Protein AF-A0A1Y3B8C8-F1 (afdb_monomer)

Solvent-accessible surface area (backbone atoms only — not comparable to full-atom values): 16664 Å² total; per-residue (Å²): 107,71,65,48,53,52,19,48,53,36,30,52,50,8,52,51,29,32,55,55,14,74,77,33,94,48,74,65,11,54,51,30,30,55,48,8,52,47,36,30,51,39,15,53,44,48,43,57,52,48,60,51,54,53,49,45,51,51,54,50,50,49,43,48,71,44,56,49,44,56,43,47,56,41,45,52,51,26,51,53,33,46,51,52,30,52,51,39,50,54,52,44,50,59,53,60,76,72,60,50,89,87,41,64,71,54,51,54,52,49,51,54,44,52,53,50,36,53,53,34,45,53,55,24,57,49,32,51,52,53,34,52,55,43,53,54,50,49,53,53,48,50,52,54,50,50,53,55,42,50,52,53,47,50,54,49,51,53,48,38,50,52,53,38,52,51,51,49,48,52,51,49,66,62,48,61,77,72,68,72,84,72,89,66,94,61,85,87,78,65,86,62,65,64,65,53,56,53,44,54,51,52,49,52,52,57,50,51,50,65,46,66,77,47,96,43,75,72,46,57,57,48,48,53,65,68,62,64,64,84,72,85,71,85,80,82,77,85,84,80,92,80,85,88,80,91,82,80,89,82,89,84,84,87,80,92,84,89,84,83,88,84,90,80,95,69,80,71,69,64,54,60,61,52,54,59,60,53,66,64,66,72,75,64,90,91,128

Radius of gyration: 37.6 Å; Cα contacts (8 Å, |Δi|>4): 167; chains: 1; bounding box: 111×45×105 Å

Organism: Euroglyphus maynei (NCBI:txid6958)

Foldseek 3Di:
DVLLVVLVVLLVQLVVLLVCLVVDLDLSSLLSNLVSLLSNLLSLLSNVLVVLVVVLVVLVVCLCVPLVVVLVVLVVVLVVLVVVLVVLVVVLVVLVVVDDPVPPVSVVVSVVSVVVSVVSVVSNVVSVVVSVVSVVVSVVVVVVSCVVSVVSSVVSVCVSCVLSVVLVVLSCVLCVVVPPDDPDPPPPPDPVSVSSVVSSVVSVVVNVVSLVVDPDPSSVVVVVVVVPPPDPPPDDDDDDDDDDDDDDDDDDDDDDDDDDDDDDPDPPVVVVVVVVVVVVVVPDDDD

Structure (mmCIF, N/CA/C/O backbone):
data_AF-A0A1Y3B8C8-F1
#
_entry.id   AF-A0A1Y3B8C8-F1
#
loop_
_atom_site.group_PDB
_atom_site.id
_atom_site.type_symbol
_atom_site.label_atom_id
_atom_site.label_alt_id
_atom_site.label_comp_id
_atom_site.label_asym_id
_atom_site.label_entity_id
_atom_site.label_seq_id
_atom_site.pdbx_PDB_ins_code
_atom_site.Cartn_x
_atom_site.Cartn_y
_atom_site.Cartn_z
_atom_site.occupancy
_atom_site.B_iso_or_equiv
_atom_site.auth_seq_id
_atom_site.auth_comp_id
_atom_site.auth_asym_id
_atom_site.auth_atom_id
_atom_site.pdbx_PDB_model_num
ATOM 1 N N . ASP A 1 1 ? -13.216 -4.779 5.627 1.00 70.69 1 ASP A N 1
ATOM 2 C CA . ASP A 1 1 ? -14.537 -5.423 5.795 1.00 70.69 1 ASP A CA 1
ATOM 3 C C . ASP A 1 1 ? -14.689 -6.188 7.097 1.00 70.69 1 ASP A C 1
ATOM 5 O O . ASP A 1 1 ? -15.531 -5.788 7.884 1.00 70.69 1 ASP A O 1
ATOM 9 N N . ARG A 1 2 ? -13.857 -7.197 7.398 1.00 86.94 2 ARG A N 1
ATOM 10 C CA . ARG A 1 2 ? -13.978 -7.974 8.654 1.00 86.94 2 ARG A CA 1
ATOM 11 C C . ARG A 1 2 ? -13.962 -7.123 9.933 1.00 86.94 2 ARG A C 1
ATOM 13 O O . ARG A 1 2 ? -14.811 -7.314 10.789 1.00 86.94 2 ARG A O 1
ATOM 20 N N . VAL A 1 3 ? -13.047 -6.153 10.027 1.00 85.69 3 VAL A N 1
ATOM 21 C CA . VAL A 1 3 ? -12.964 -5.225 11.176 1.00 85.69 3 VAL A CA 1
ATOM 22 C C . VAL A 1 3 ? -14.252 -4.414 11.342 1.00 85.69 3 VAL A C 1
ATOM 24 O O . VAL A 1 3 ? -14.718 -4.213 12.453 1.00 85.69 3 VAL A O 1
ATOM 27 N N . CYS A 1 4 ? -14.857 -3.979 10.236 1.00 86.69 4 CYS A N 1
ATOM 28 C CA . CYS A 1 4 ? -16.091 -3.198 10.272 1.00 86.69 4 CYS A CA 1
ATOM 29 C C . CYS A 1 4 ? -17.291 -4.055 10.656 1.00 86.69 4 CYS A C 1
ATOM 31 O O . CYS A 1 4 ? -18.129 -3.586 11.409 1.00 86.69 4 CYS A O 1
ATOM 33 N N . ALA A 1 5 ? -17.356 -5.291 10.155 1.00 88.75 5 ALA A N 1
ATOM 34 C CA . ALA A 1 5 ? -18.395 -6.235 10.540 1.00 88.75 5 ALA A CA 1
ATOM 35 C C . ALA A 1 5 ? -18.332 -6.515 12.047 1.00 88.75 5 ALA A C 1
ATOM 37 O O . ALA A 1 5 ? -19.338 -6.385 12.728 1.00 88.75 5 ALA A O 1
ATOM 38 N N . LEU A 1 6 ? -17.139 -6.785 12.588 1.00 91.25 6 LEU A N 1
ATOM 39 C CA . LEU A 1 6 ? -16.962 -6.987 14.027 1.00 91.25 6 LEU A CA 1
ATOM 40 C C . LEU A 1 6 ? -17.399 -5.760 14.841 1.00 91.25 6 LEU A C 1
ATOM 42 O O . LEU A 1 6 ? -18.148 -5.897 15.800 1.00 91.25 6 LEU A O 1
ATOM 46 N N . ALA A 1 7 ? -16.982 -4.566 14.422 1.00 90.94 7 ALA A N 1
ATOM 47 C CA . ALA A 1 7 ? -17.364 -3.329 15.093 1.00 90.94 7 ALA A CA 1
ATOM 48 C C . ALA A 1 7 ? -18.882 -3.058 15.020 1.00 90.94 7 ALA A C 1
ATOM 50 O O . ALA A 1 7 ? -19.464 -2.515 15.953 1.00 90.94 7 ALA A O 1
ATOM 51 N N . GLN A 1 8 ? -19.546 -3.465 13.933 1.00 90.50 8 GLN A N 1
ATOM 52 C CA . GLN A 1 8 ? -21.004 -3.389 13.803 1.00 90.50 8 GLN A CA 1
ATOM 53 C C . GLN A 1 8 ? -21.717 -4.364 14.744 1.00 90.50 8 GLN A C 1
ATOM 55 O O . GLN A 1 8 ? -22.682 -3.960 15.386 1.00 90.50 8 GLN A O 1
ATOM 60 N N . GLU A 1 9 ? -21.238 -5.603 14.862 1.00 92.94 9 GLU A N 1
ATOM 61 C CA . GLU A 1 9 ? -21.776 -6.575 15.825 1.00 92.94 9 GLU A CA 1
ATOM 62 C C . GLU A 1 9 ? -21.618 -6.079 17.269 1.00 92.94 9 GLU A C 1
ATOM 64 O O . GLU A 1 9 ? -22.547 -6.181 18.069 1.00 92.94 9 GLU A O 1
ATOM 69 N N . GLU A 1 10 ? -20.486 -5.449 17.592 1.00 91.50 10 GLU A N 1
ATOM 70 C CA . GLU A 1 10 ? -20.260 -4.815 18.895 1.00 91.50 10 GLU A CA 1
ATOM 71 C C . GLU A 1 10 ? -21.250 -3.663 19.154 1.00 91.50 10 GLU A C 1
ATOM 73 O O . GLU A 1 10 ? -21.846 -3.573 20.230 1.00 91.50 10 GLU A O 1
ATOM 78 N N . CYS A 1 11 ? -21.525 -2.830 18.145 1.00 91.31 11 CYS A N 1
ATOM 79 C CA . CYS A 1 11 ? -22.568 -1.808 18.231 1.00 91.31 11 CYS A CA 1
ATOM 80 C C . CYS A 1 11 ? -23.975 -2.408 18.412 1.00 91.31 11 CYS A C 1
ATOM 82 O O . CYS A 1 11 ? -24.785 -1.855 19.158 1.00 91.31 11 CYS A O 1
ATOM 84 N N . ILE A 1 12 ? -24.296 -3.516 17.740 1.00 92.88 12 ILE A N 1
ATOM 85 C CA . ILE A 1 12 ? -25.591 -4.203 17.882 1.00 92.88 12 ILE A CA 1
ATOM 86 C C . ILE A 1 12 ? -25.743 -4.749 19.304 1.00 92.88 12 ILE A C 1
ATOM 88 O O . ILE A 1 12 ? -26.784 -4.532 19.926 1.00 92.88 12 ILE A O 1
ATOM 92 N N . LEU A 1 13 ? -24.694 -5.373 19.847 1.00 93.50 13 LEU A N 1
ATOM 93 C CA . LEU A 1 13 ? -24.655 -5.825 21.236 1.00 93.50 13 LEU A CA 1
ATOM 94 C C . LEU A 1 13 ? -24.870 -4.660 22.212 1.00 93.50 13 LEU A C 1
ATOM 96 O O . LEU A 1 13 ? -25.677 -4.770 23.134 1.00 93.50 13 LEU A O 1
ATOM 100 N N . GLY A 1 14 ? -24.208 -3.522 21.983 1.00 92.69 14 GLY A N 1
ATOM 101 C CA . GLY A 1 14 ? -24.380 -2.325 22.807 1.00 92.69 14 GLY A CA 1
ATOM 102 C C . GLY A 1 14 ? -25.823 -1.806 22.826 1.00 92.69 14 GLY A C 1
ATOM 103 O O . GLY A 1 14 ? -26.358 -1.484 23.889 1.00 92.69 14 GLY A O 1
ATOM 104 N N . ARG A 1 15 ? -26.492 -1.781 21.664 1.00 91.69 15 ARG A N 1
ATOM 105 C CA . ARG A 1 15 ? -27.918 -1.409 21.555 1.00 91.69 15 ARG A CA 1
ATOM 106 C C . ARG A 1 15 ? -28.821 -2.399 22.281 1.00 91.69 15 ARG A C 1
ATOM 108 O O . ARG A 1 15 ? -29.719 -1.978 23.002 1.00 91.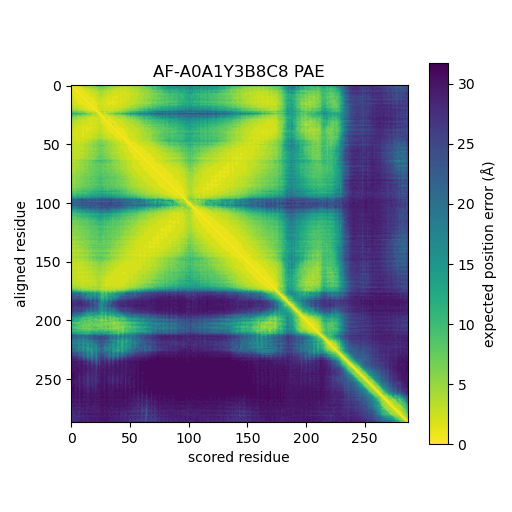69 15 ARG A O 1
ATOM 115 N N . PHE A 1 16 ? -28.566 -3.694 22.109 1.00 93.62 16 PHE A N 1
ATOM 116 C CA . PHE A 1 16 ? -29.324 -4.754 22.768 1.00 93.62 16 PHE A CA 1
ATOM 117 C C . PHE A 1 16 ? -29.258 -4.632 24.296 1.00 93.62 16 PHE A C 1
ATOM 119 O O . PHE A 1 16 ? -30.293 -4.653 24.956 1.00 93.62 16 PHE A O 1
ATOM 126 N N . LEU A 1 17 ? -28.064 -4.418 24.858 1.00 93.00 17 LEU A N 1
ATOM 127 C CA . LEU A 1 17 ? -27.886 -4.247 26.303 1.00 93.00 17 LEU A CA 1
ATOM 128 C C . LEU A 1 17 ? -28.593 -2.998 26.843 1.00 93.00 17 LEU A C 1
ATOM 130 O O . LEU A 1 17 ? -29.196 -3.062 27.913 1.00 93.00 17 LEU A O 1
ATOM 134 N N . ARG A 1 18 ? -28.576 -1.885 26.095 1.00 90.50 18 ARG A N 1
ATOM 135 C CA . ARG A 1 18 ? -29.355 -0.681 26.437 1.00 90.50 18 ARG A CA 1
ATOM 136 C C . ARG A 1 18 ? -30.848 -0.974 26.496 1.00 90.50 18 ARG A C 1
ATOM 138 O O . ARG A 1 18 ? -31.495 -0.559 27.448 1.00 90.50 18 ARG A O 1
ATOM 145 N N . GLU A 1 19 ? -31.379 -1.685 25.506 1.00 89.31 19 GLU A N 1
ATOM 146 C CA . GLU A 1 19 ? -32.807 -2.000 25.444 1.00 89.31 19 GLU A CA 1
ATOM 147 C C . GLU A 1 19 ? -33.236 -2.929 26.584 1.00 89.31 19 GLU A C 1
ATOM 149 O O . GLU A 1 19 ? -34.215 -2.657 27.271 1.00 89.31 19 GLU A O 1
ATOM 154 N N . CYS A 1 20 ? -32.453 -3.972 26.874 1.00 89.88 20 CYS A N 1
ATOM 155 C CA . CYS A 1 20 ? -32.690 -4.808 28.050 1.00 89.88 20 CYS A CA 1
ATOM 156 C C . CYS A 1 20 ? -32.613 -4.005 29.356 1.00 89.88 20 CYS A C 1
ATOM 158 O O . CYS A 1 20 ? -33.441 -4.208 30.240 1.00 89.88 20 CYS A O 1
ATOM 160 N N . GLY A 1 21 ? -31.667 -3.065 29.458 1.00 88.38 21 GLY A N 1
ATOM 161 C CA . GLY A 1 21 ? -31.520 -2.192 30.620 1.00 88.38 21 GLY A CA 1
ATOM 162 C C . GLY A 1 21 ? -32.710 -1.257 30.852 1.00 88.38 21 GLY A C 1
ATOM 163 O O . GLY A 1 21 ? -32.988 -0.928 31.995 1.00 88.38 21 GLY A O 1
ATOM 164 N N . LYS A 1 22 ? -33.458 -0.873 29.808 1.00 85.69 22 LYS A N 1
ATOM 165 C CA . LYS A 1 22 ? -34.695 -0.077 29.957 1.00 85.69 22 LYS A CA 1
ATOM 166 C C . LYS A 1 22 ? -35.843 -0.871 30.580 1.00 85.69 22 LYS A C 1
ATOM 168 O O . LYS A 1 22 ? -36.715 -0.289 31.216 1.00 85.69 22 LYS A O 1
ATOM 173 N N . HIS A 1 23 ? -35.872 -2.185 30.366 1.00 85.31 23 HIS A N 1
ATOM 174 C CA . HIS A 1 23 ? -36.917 -3.060 30.899 1.00 85.31 23 HIS A CA 1
ATOM 175 C C . HIS A 1 23 ? -36.668 -3.492 32.350 1.00 85.31 23 HIS A C 1
ATOM 177 O O . HIS A 1 23 ? -37.597 -3.962 33.006 1.00 85.31 23 HIS A O 1
ATOM 183 N N . ASP A 1 24 ? -35.438 -3.351 32.846 1.00 82.88 24 ASP A N 1
ATOM 184 C CA . ASP A 1 24 ? -35.039 -3.739 34.194 1.00 82.88 24 ASP A CA 1
ATOM 185 C C . ASP A 1 24 ? -34.769 -2.488 35.041 1.00 82.88 24 ASP A C 1
ATOM 187 O O . ASP A 1 24 ? -33.800 -1.774 34.823 1.00 82.88 24 ASP A O 1
ATOM 191 N N . THR A 1 25 ? -35.620 -2.208 36.028 1.00 78.31 25 THR A N 1
ATOM 192 C CA . THR A 1 25 ? -35.450 -1.046 36.920 1.00 78.31 25 THR A CA 1
ATOM 193 C C . THR A 1 25 ? -34.481 -1.314 38.073 1.00 78.31 25 THR A C 1
ATOM 195 O O . THR A 1 25 ? -34.354 -0.496 38.977 1.00 78.31 25 THR A O 1
ATOM 198 N N . THR A 1 26 ? -33.845 -2.487 38.119 1.00 81.56 26 THR A N 1
ATOM 199 C CA . THR A 1 26 ? -32.893 -2.830 39.176 1.00 81.56 26 THR A CA 1
ATOM 200 C C . THR A 1 26 ? -31.485 -2.321 38.860 1.00 81.56 26 THR A C 1
ATOM 202 O O . THR A 1 26 ? -31.170 -1.880 37.754 1.00 81.56 26 THR A O 1
ATOM 205 N N . LYS A 1 27 ? -30.566 -2.487 39.821 1.00 78.19 27 LYS A N 1
ATOM 206 C CA . LYS A 1 27 ? -29.123 -2.266 39.621 1.00 78.19 27 LYS A CA 1
ATOM 207 C C . LYS A 1 27 ? -28.564 -3.008 38.399 1.00 78.19 27 LYS A C 1
ATOM 209 O O . LYS A 1 27 ? -27.617 -2.521 37.783 1.00 78.19 27 LYS A O 1
ATOM 214 N N . ALA A 1 28 ? -29.129 -4.167 38.052 1.00 83.31 28 ALA A N 1
ATOM 215 C CA . ALA A 1 28 ? -28.715 -4.921 36.875 1.00 83.31 28 ALA A CA 1
ATOM 216 C C . ALA A 1 28 ? -29.082 -4.187 35.575 1.00 83.31 28 ALA A C 1
ATOM 218 O O . ALA A 1 28 ? -28.255 -4.138 34.667 1.00 83.31 28 ALA A O 1
ATOM 219 N N . GLY A 1 29 ? -30.239 -3.524 35.510 1.00 85.12 29 GLY A N 1
ATOM 220 C CA . GLY A 1 29 ? -30.626 -2.711 34.358 1.00 85.12 29 GLY A CA 1
ATOM 221 C C . GLY A 1 29 ? -29.732 -1.492 34.141 1.00 85.12 29 GLY A C 1
ATOM 222 O O . GLY A 1 29 ? -29.269 -1.260 33.021 1.00 85.12 29 GLY A O 1
ATOM 223 N N . ASN A 1 30 ? -29.368 -0.782 35.214 1.00 83.12 30 ASN A N 1
ATOM 224 C CA . ASN A 1 30 ? -28.422 0.339 35.134 1.00 83.12 30 ASN A CA 1
ATOM 225 C C . ASN A 1 30 ? -27.023 -0.122 34.689 1.00 83.12 30 ASN A C 1
ATOM 227 O O . ASN A 1 30 ? -26.402 0.522 33.838 1.00 83.12 30 ASN A O 1
ATOM 231 N N . LEU A 1 31 ? -26.560 -1.279 35.180 1.00 87.19 31 LEU A N 1
ATOM 232 C CA . LEU A 1 31 ? -25.316 -1.909 34.728 1.00 87.19 31 LEU A CA 1
ATOM 233 C C . LEU A 1 31 ? -25.376 -2.292 33.239 1.00 87.19 31 LEU A C 1
ATOM 235 O O . LEU A 1 31 ? -24.429 -2.027 32.497 1.00 87.19 31 LEU A O 1
ATOM 239 N N . MET A 1 32 ? -26.486 -2.883 32.784 1.00 89.94 32 MET A N 1
ATOM 240 C CA . MET A 1 32 ? -26.695 -3.251 31.378 1.00 89.94 32 MET A CA 1
ATOM 241 C C . MET A 1 32 ? -26.736 -2.016 30.471 1.00 89.94 32 MET A C 1
ATOM 243 O O . MET A 1 32 ? -26.089 -2.008 29.426 1.00 89.94 32 MET A O 1
ATOM 247 N N . SER A 1 33 ? -27.414 -0.944 30.888 1.00 88.81 33 SER A N 1
ATOM 248 C CA . SER A 1 33 ? -27.473 0.325 30.154 1.00 88.81 33 SER A CA 1
ATOM 249 C C . SER A 1 33 ? -26.092 0.991 30.039 1.00 88.81 33 SER A C 1
ATOM 251 O O . SER A 1 33 ? -25.674 1.371 28.939 1.00 88.81 33 SER A O 1
ATOM 253 N N . GLY A 1 34 ? -25.329 1.056 31.139 1.00 87.75 34 GLY A N 1
ATOM 254 C CA . GLY A 1 34 ? -23.957 1.581 31.150 1.00 87.75 34 GLY A CA 1
ATOM 255 C C . GLY A 1 34 ? -22.979 0.742 30.314 1.00 87.75 34 GLY A C 1
ATOM 256 O O . GLY A 1 34 ? -22.190 1.281 29.529 1.00 87.75 34 GLY A O 1
ATOM 257 N N . SER A 1 35 ? -23.080 -0.587 30.406 1.00 91.56 35 SER A N 1
ATOM 258 C CA . SER A 1 35 ? -22.287 -1.515 29.594 1.00 91.56 35 SER A CA 1
ATOM 259 C C . SER A 1 35 ? -22.633 -1.384 28.109 1.00 91.56 35 SER A C 1
ATOM 261 O O . SER A 1 35 ? -21.739 -1.304 27.266 1.00 91.56 35 SER A O 1
ATOM 263 N N . GLY A 1 36 ? -23.923 -1.251 27.786 1.00 91.50 36 GLY A N 1
ATOM 264 C CA . GLY A 1 36 ? -24.406 -1.041 26.426 1.00 91.50 36 GLY A CA 1
ATOM 265 C C . GLY A 1 36 ? -23.832 0.222 25.788 1.00 91.50 36 GLY A C 1
ATOM 266 O O . GLY A 1 36 ? -23.328 0.167 24.667 1.00 91.50 36 GLY A O 1
ATOM 267 N N . LYS A 1 37 ? -23.817 1.346 26.517 1.00 89.25 37 LYS A N 1
ATOM 268 C CA . LYS A 1 37 ? -23.178 2.595 26.059 1.00 89.25 37 LYS A CA 1
ATOM 269 C C . LYS A 1 37 ? -21.672 2.439 25.845 1.00 89.25 37 LYS A C 1
ATOM 271 O O . LYS A 1 37 ? -21.151 2.926 24.844 1.00 89.25 37 LYS A O 1
ATOM 276 N N . THR A 1 38 ? -20.995 1.723 26.741 1.00 91.19 38 THR A N 1
ATOM 277 C CA . THR A 1 38 ? -19.554 1.438 26.640 1.00 91.19 38 THR A CA 1
ATOM 278 C C . THR A 1 38 ? -19.217 0.644 25.376 1.00 91.19 38 THR A C 1
ATOM 280 O O . THR A 1 38 ? -18.346 1.059 24.611 1.00 91.19 38 THR A O 1
ATOM 283 N N . PHE A 1 39 ? -19.929 -0.458 25.113 1.00 91.62 39 PHE A N 1
ATOM 284 C CA . PHE A 1 39 ? -19.722 -1.268 23.904 1.00 91.62 39 PHE A CA 1
ATOM 285 C C . PHE A 1 39 ? -20.077 -0.513 22.628 1.00 91.62 39 PHE A C 1
ATOM 287 O O . PHE A 1 39 ? -19.374 -0.606 21.625 1.00 91.62 39 PHE A O 1
ATOM 294 N N . LEU A 1 40 ? -21.139 0.289 22.669 1.00 90.81 40 LEU A N 1
ATOM 295 C CA . LEU A 1 40 ? -21.532 1.117 21.540 1.00 90.81 40 LEU A CA 1
ATOM 296 C C . LEU A 1 40 ? -20.429 2.120 21.178 1.00 90.81 40 LEU A C 1
ATOM 298 O O . LEU A 1 40 ? -20.044 2.206 20.012 1.00 90.81 40 LEU A O 1
ATOM 302 N N . PHE A 1 41 ? -19.876 2.817 22.177 1.00 90.25 41 PHE A N 1
ATOM 303 C CA . PHE A 1 41 ? -18.741 3.723 22.004 1.00 90.25 41 PHE A CA 1
ATOM 304 C C . PHE A 1 41 ? -17.518 2.999 21.427 1.00 90.25 41 PHE A C 1
ATOM 306 O O . PHE A 1 41 ? -16.943 3.460 20.441 1.00 90.25 41 PHE A O 1
ATOM 313 N N . ALA A 1 42 ? -17.144 1.854 22.007 1.00 90.88 42 ALA A N 1
ATOM 314 C CA . ALA A 1 42 ? -16.011 1.051 21.554 1.00 90.88 42 ALA A CA 1
ATOM 315 C C . ALA A 1 42 ? -16.162 0.642 20.079 1.00 90.88 42 ALA A C 1
ATOM 317 O O . ALA A 1 42 ? -15.292 0.954 19.259 1.00 90.88 42 ALA A O 1
ATOM 318 N N . GLY A 1 43 ? -17.309 0.063 19.709 1.00 90.56 43 GLY A N 1
ATOM 319 C CA . GLY A 1 43 ? -17.616 -0.310 18.329 1.00 90.56 43 GLY A CA 1
ATOM 320 C C . GLY A 1 43 ? -17.510 0.878 17.365 1.00 90.56 43 GLY A C 1
ATOM 321 O O . GLY A 1 43 ? -16.883 0.778 16.308 1.00 90.56 43 GLY A O 1
ATOM 322 N N . HIS A 1 44 ? -18.010 2.056 17.747 1.00 87.88 44 HIS A N 1
ATOM 323 C CA . HIS A 1 44 ? -17.872 3.266 16.931 1.00 87.88 44 HIS A CA 1
ATOM 324 C C . HIS A 1 44 ? -16.415 3.713 16.744 1.00 87.88 44 HIS A C 1
ATOM 326 O O . HIS A 1 44 ? -16.020 4.054 15.623 1.00 87.88 44 HIS A O 1
ATOM 332 N N . GLN A 1 45 ? -15.594 3.672 17.796 1.00 89.00 45 GLN A N 1
ATOM 333 C CA . GLN A 1 45 ? -14.166 3.985 17.689 1.00 89.00 45 GLN A CA 1
ATOM 334 C C . GLN A 1 45 ? -13.452 2.996 16.747 1.00 89.00 45 GLN A C 1
ATOM 336 O O . GLN A 1 45 ? -12.648 3.409 15.906 1.00 89.00 45 GLN A O 1
ATOM 341 N N . PHE A 1 46 ? -13.802 1.707 16.783 1.00 89.75 46 PHE A N 1
ATOM 342 C CA . PHE A 1 46 ? -13.259 0.713 15.848 1.00 89.75 46 PHE A CA 1
ATOM 343 C C . PHE A 1 46 ? -13.729 0.906 14.400 1.00 89.75 46 PHE A C 1
ATOM 345 O O . PHE A 1 46 ? -12.962 0.636 13.470 1.00 89.75 46 PHE A O 1
ATOM 352 N N . ILE A 1 47 ? -14.931 1.445 14.164 1.00 88.75 47 ILE A N 1
ATOM 353 C CA . ILE A 1 47 ? -15.372 1.828 12.811 1.00 88.75 47 ILE A CA 1
ATOM 354 C C . ILE A 1 47 ? -14.450 2.904 12.224 1.00 88.75 47 ILE A C 1
ATOM 356 O O . ILE A 1 47 ? -14.138 2.845 11.033 1.00 88.75 47 ILE A O 1
ATOM 360 N N . MET A 1 48 ? -13.941 3.842 13.030 1.00 85.19 48 MET A N 1
ATOM 361 C CA . MET A 1 48 ? -13.034 4.893 12.547 1.00 85.19 48 MET A CA 1
ATOM 362 C C . MET A 1 48 ? -11.709 4.335 11.998 1.00 85.19 48 MET A C 1
ATOM 364 O O . MET A 1 48 ? -11.142 4.901 11.058 1.00 85.19 48 MET A O 1
ATOM 368 N N . LEU A 1 49 ? -11.246 3.183 12.502 1.00 88.06 49 LEU A N 1
ATOM 369 C CA . LEU A 1 49 ? -10.049 2.495 12.001 1.00 88.06 49 LEU A CA 1
ATOM 370 C C . LEU A 1 49 ? -10.170 2.124 10.511 1.00 88.06 49 LEU A C 1
ATOM 372 O O . LEU A 1 49 ? -9.170 2.075 9.789 1.00 88.06 49 LEU A O 1
ATOM 376 N N . ARG A 1 50 ? -11.402 1.924 10.020 1.00 88.06 50 ARG A N 1
ATOM 377 C CA . ARG A 1 50 ? -11.699 1.621 8.613 1.00 88.06 50 ARG A CA 1
ATOM 378 C C . ARG A 1 50 ? -11.102 2.646 7.656 1.00 88.06 50 ARG A C 1
ATOM 380 O O . ARG A 1 50 ? -10.574 2.263 6.615 1.00 88.06 50 ARG A O 1
ATOM 387 N N . ASN A 1 51 ? -11.202 3.932 7.984 1.00 86.88 51 ASN A N 1
ATOM 388 C CA . ASN A 1 51 ? -10.792 5.007 7.081 1.00 86.88 51 ASN A CA 1
ATOM 389 C C . ASN A 1 51 ? -9.288 4.960 6.817 1.00 86.88 51 ASN A C 1
ATOM 391 O O . ASN A 1 51 ? -8.852 5.069 5.670 1.00 86.88 51 ASN A O 1
ATOM 395 N N . VAL A 1 52 ? -8.508 4.724 7.873 1.00 91.38 52 VAL A N 1
ATOM 396 C CA . VAL A 1 52 ? -7.056 4.592 7.763 1.00 91.38 52 VAL A CA 1
ATOM 397 C C . VAL A 1 52 ? -6.697 3.326 6.995 1.00 91.38 52 VAL A C 1
ATOM 399 O O . VAL A 1 52 ? -5.921 3.410 6.054 1.00 91.38 52 VAL A O 1
ATOM 402 N N . LEU A 1 53 ? -7.344 2.191 7.279 1.00 90.94 53 LEU A N 1
ATOM 403 C CA . LEU A 1 53 ? -7.115 0.939 6.546 1.00 90.94 53 LEU A CA 1
ATOM 404 C C . LEU A 1 53 ? -7.384 1.061 5.037 1.00 90.94 53 LEU A C 1
ATOM 406 O O . LEU A 1 53 ? -6.578 0.603 4.230 1.00 90.94 53 LEU A O 1
ATOM 410 N N . ILE A 1 54 ? -8.497 1.690 4.643 1.00 92.06 54 ILE A N 1
ATOM 411 C CA . ILE A 1 54 ? -8.834 1.899 3.225 1.00 92.06 54 ILE A CA 1
ATOM 412 C C . ILE A 1 54 ? -7.805 2.803 2.556 1.00 92.06 54 ILE A C 1
ATOM 414 O O . ILE A 1 54 ? -7.367 2.518 1.441 1.00 92.06 54 ILE A O 1
ATOM 418 N N . ARG A 1 55 ? -7.413 3.888 3.230 1.00 92.19 55 ARG A N 1
ATOM 419 C CA . ARG A 1 55 ? -6.396 4.800 2.713 1.00 92.19 55 ARG A CA 1
ATOM 420 C C . ARG A 1 55 ? -5.062 4.083 2.523 1.00 92.19 55 ARG A C 1
ATOM 422 O O . ARG A 1 55 ? -4.520 4.123 1.426 1.00 92.19 55 ARG A O 1
ATOM 429 N N . SER A 1 56 ? -4.589 3.365 3.541 1.00 93.44 56 SER A N 1
ATOM 430 C CA . SER A 1 56 ? -3.359 2.572 3.477 1.00 93.44 56 SER A CA 1
ATOM 431 C C . SER A 1 56 ? -3.389 1.572 2.322 1.00 93.44 56 SER A C 1
ATOM 433 O O . SER A 1 56 ? -2.432 1.477 1.560 1.00 93.44 56 SER A O 1
ATOM 435 N N . PHE A 1 57 ? -4.506 0.863 2.151 1.00 93.81 57 PHE A N 1
ATOM 436 C CA . PHE A 1 57 ? -4.677 -0.085 1.056 1.00 93.81 57 PHE A CA 1
ATOM 437 C C . PHE A 1 57 ? -4.592 0.594 -0.316 1.00 93.81 57 PHE A C 1
ATOM 439 O O . PHE A 1 57 ? -3.856 0.134 -1.187 1.00 93.81 57 PHE A O 1
ATOM 446 N N . ARG A 1 58 ? -5.292 1.719 -0.501 1.00 95.44 58 ARG A N 1
ATOM 447 C CA . ARG A 1 58 ? -5.264 2.487 -1.752 1.00 95.44 58 ARG A CA 1
ATOM 448 C C . ARG A 1 58 ? -3.867 3.018 -2.070 1.00 95.44 58 ARG A C 1
ATOM 450 O O . ARG A 1 58 ? -3.456 2.989 -3.232 1.00 95.44 58 ARG A O 1
ATOM 457 N N . ASP A 1 59 ? -3.156 3.508 -1.064 1.00 95.75 59 ASP A N 1
ATOM 458 C CA . ASP A 1 59 ? -1.816 4.067 -1.225 1.00 95.75 59 ASP A CA 1
ATOM 459 C C . ASP A 1 59 ? -0.821 2.966 -1.646 1.00 95.75 59 ASP A C 1
ATOM 461 O O . ASP A 1 59 ? -0.067 3.152 -2.604 1.00 95.75 59 ASP A O 1
ATOM 465 N N . VAL A 1 60 ? -0.898 1.774 -1.034 1.00 97.00 60 VAL A N 1
ATOM 466 C CA . VAL A 1 60 ? -0.107 0.593 -1.442 1.00 97.00 60 VAL A CA 1
ATOM 467 C C . VAL A 1 60 ? -0.472 0.122 -2.849 1.00 97.00 60 VAL A C 1
ATOM 469 O O . VAL A 1 60 ? 0.422 -0.106 -3.663 1.00 97.00 60 VAL A O 1
ATOM 472 N N . GLN A 1 61 ? -1.764 0.020 -3.174 1.00 96.94 61 GLN A N 1
ATOM 473 C CA . GLN A 1 61 ? -2.197 -0.351 -4.524 1.00 96.94 61 GLN A CA 1
ATOM 474 C C . GLN A 1 61 ? -1.679 0.635 -5.571 1.00 96.94 61 GLN A C 1
ATOM 476 O O . GLN A 1 61 ? -1.185 0.229 -6.618 1.00 96.94 61 GLN A O 1
ATOM 481 N N . THR A 1 62 ? -1.759 1.936 -5.293 1.00 96.94 62 THR A N 1
ATOM 482 C CA . THR A 1 62 ? -1.274 2.966 -6.218 1.00 96.94 62 THR A CA 1
ATOM 483 C C . THR A 1 62 ? 0.233 2.848 -6.425 1.00 96.94 62 THR A C 1
ATOM 485 O O . THR A 1 62 ? 0.699 2.943 -7.558 1.00 96.94 62 THR A O 1
ATOM 488 N N . PHE A 1 63 ? 0.995 2.604 -5.358 1.00 97.81 63 PHE A N 1
ATOM 489 C CA . PHE A 1 63 ? 2.431 2.358 -5.452 1.00 97.81 63 PHE A CA 1
ATOM 490 C C . PHE A 1 63 ? 2.748 1.128 -6.311 1.00 97.81 63 PHE A C 1
ATOM 492 O O . PHE A 1 63 ? 3.597 1.208 -7.196 1.00 97.81 63 PHE A O 1
ATOM 499 N N . GLN A 1 64 ? 2.024 0.025 -6.112 1.00 96.94 64 GLN A N 1
ATOM 500 C CA . GLN A 1 64 ? 2.187 -1.192 -6.905 1.00 96.94 64 GLN A CA 1
ATOM 501 C C . GLN A 1 64 ? 1.873 -0.947 -8.389 1.00 96.94 64 GLN A C 1
ATOM 503 O O . GLN A 1 64 ? 2.724 -1.172 -9.241 1.00 96.94 64 GLN A O 1
ATOM 508 N N . TYR A 1 65 ? 0.687 -0.427 -8.708 1.00 97.25 65 TYR A N 1
ATOM 509 C CA . TYR A 1 65 ? 0.253 -0.264 -10.099 1.00 97.25 65 TYR A CA 1
ATOM 510 C C . TYR A 1 65 ? 0.969 0.850 -10.861 1.00 97.25 65 TYR A C 1
ATOM 512 O O . TYR A 1 65 ? 0.932 0.865 -12.087 1.00 97.25 65 TYR A O 1
ATOM 520 N N . ARG A 1 66 ? 1.565 1.824 -10.164 1.00 96.62 66 ARG A N 1
ATOM 521 C CA . ARG A 1 66 ? 2.268 2.936 -10.816 1.00 96.62 66 ARG A CA 1
ATOM 522 C C . ARG A 1 66 ? 3.774 2.802 -10.703 1.00 96.62 66 ARG A C 1
ATOM 524 O O . ARG A 1 66 ? 4.441 2.674 -11.718 1.00 96.62 66 ARG A O 1
ATOM 531 N N . ALA A 1 67 ? 4.311 2.849 -9.487 1.00 97.56 67 ALA A N 1
ATOM 532 C CA . ALA A 1 67 ? 5.753 2.935 -9.283 1.00 97.56 67 ALA A CA 1
ATOM 533 C C . ALA A 1 67 ? 6.456 1.608 -9.599 1.00 97.56 67 ALA A C 1
ATOM 535 O O . ALA A 1 67 ? 7.483 1.601 -10.282 1.00 97.56 67 ALA A O 1
ATOM 536 N N . VAL A 1 68 ? 5.892 0.482 -9.142 1.00 98.06 68 VAL A N 1
ATOM 537 C CA . VAL A 1 68 ? 6.478 -0.840 -9.413 1.00 98.06 68 VAL A CA 1
ATOM 538 C C . VAL A 1 68 ? 6.348 -1.186 -10.894 1.00 98.06 68 VAL A C 1
ATOM 540 O O . VAL A 1 68 ? 7.347 -1.561 -11.499 1.00 98.06 68 VAL A O 1
ATOM 543 N N . THR A 1 69 ? 5.169 -0.995 -11.494 1.00 98.12 69 THR A N 1
ATOM 544 C CA . THR A 1 69 ? 4.958 -1.249 -12.929 1.00 98.12 69 THR A CA 1
ATOM 545 C C . THR A 1 69 ? 5.855 -0.383 -13.823 1.00 98.12 69 THR A C 1
ATOM 547 O O . THR A 1 69 ? 6.527 -0.926 -14.689 1.00 98.12 69 THR A O 1
ATOM 550 N N . ASP A 1 70 ? 5.981 0.926 -13.574 1.00 97.81 70 ASP A N 1
ATOM 551 C CA . ASP A 1 70 ? 6.874 1.798 -14.363 1.00 97.81 70 ASP A CA 1
ATOM 552 C C . ASP A 1 70 ? 8.356 1.378 -14.272 1.00 97.81 70 ASP A C 1
ATOM 554 O O . ASP A 1 70 ? 9.106 1.412 -15.258 1.00 97.81 70 ASP A O 1
ATOM 558 N N . THR A 1 71 ? 8.793 0.951 -13.083 1.00 98.12 71 THR A N 1
ATOM 559 C CA . THR A 1 71 ? 10.154 0.432 -12.896 1.00 98.12 71 THR A CA 1
ATOM 560 C C . THR A 1 71 ? 10.330 -0.891 -13.635 1.00 98.12 71 THR A C 1
ATOM 562 O O . THR A 1 71 ? 11.337 -1.077 -14.318 1.00 98.12 71 THR A O 1
ATOM 565 N N . PHE A 1 72 ? 9.339 -1.780 -13.547 1.00 98.25 72 PHE A N 1
ATOM 566 C CA . PHE A 1 72 ? 9.326 -3.062 -14.244 1.00 98.25 72 PHE A CA 1
ATOM 567 C C . PHE A 1 72 ? 9.428 -2.884 -15.764 1.00 98.25 72 PHE A C 1
ATOM 569 O O . PHE A 1 72 ? 10.312 -3.476 -16.378 1.00 98.25 72 PHE A O 1
ATOM 576 N N . ASP A 1 73 ? 8.627 -1.996 -16.357 1.00 98.19 73 ASP A N 1
ATOM 577 C CA . ASP A 1 73 ? 8.664 -1.713 -17.798 1.00 98.19 73 ASP A CA 1
ATOM 578 C C . ASP A 1 73 ? 10.053 -1.235 -18.249 1.00 98.19 73 ASP A C 1
ATOM 580 O O . ASP A 1 73 ? 10.547 -1.585 -19.323 1.00 98.19 73 ASP A O 1
ATOM 584 N N . THR A 1 74 ? 10.730 -0.457 -17.403 1.00 98.12 74 THR A N 1
ATOM 585 C CA . THR A 1 74 ? 12.082 0.044 -17.692 1.00 98.12 74 THR A CA 1
ATOM 586 C C . THR A 1 74 ? 13.126 -1.068 -17.615 1.00 98.12 74 THR A C 1
ATOM 588 O O . THR A 1 74 ? 14.021 -1.134 -18.461 1.00 98.12 74 THR A O 1
ATOM 591 N N . VAL A 1 75 ? 13.016 -1.958 -16.623 1.00 98.50 75 VAL A N 1
ATOM 592 C CA . VAL A 1 75 ? 13.866 -3.154 -16.510 1.00 98.50 75 VAL A CA 1
ATOM 593 C C . VAL A 1 75 ? 13.675 -4.046 -17.735 1.00 98.50 75 VAL A C 1
ATOM 595 O O . VAL A 1 75 ? 14.656 -4.434 -18.365 1.00 98.50 75 VAL A O 1
ATOM 598 N N . GLU A 1 76 ? 12.430 -4.298 -18.136 1.00 98.38 76 GLU A N 1
ATOM 599 C CA . GLU A 1 76 ? 12.110 -5.142 -19.287 1.00 98.38 76 GLU A CA 1
ATOM 600 C C . GLU A 1 76 ? 12.696 -4.564 -20.592 1.00 98.38 76 GLU A C 1
ATOM 602 O O . GLU A 1 76 ? 13.308 -5.274 -21.398 1.00 98.38 76 GLU A O 1
ATOM 607 N N . GLN A 1 77 ? 12.588 -3.246 -20.795 1.00 98.31 77 GLN A N 1
ATOM 608 C CA . GLN A 1 77 ? 13.211 -2.559 -21.932 1.00 98.31 77 GLN A CA 1
ATOM 609 C C . GLN A 1 77 ? 14.741 -2.659 -21.905 1.00 98.31 77 GLN A C 1
ATOM 611 O O . GLN A 1 77 ? 15.370 -2.888 -22.947 1.00 98.31 77 GLN A O 1
ATOM 616 N N . MET A 1 78 ? 15.354 -2.514 -20.729 1.00 98.56 78 MET A N 1
ATOM 617 C CA . MET A 1 78 ? 16.796 -2.671 -20.544 1.00 98.56 78 MET A CA 1
ATOM 618 C C . MET A 1 78 ? 17.249 -4.095 -20.887 1.00 98.56 78 MET A C 1
ATOM 620 O O . MET A 1 78 ? 18.224 -4.258 -21.626 1.00 98.56 78 MET A O 1
ATOM 624 N N . GLU A 1 79 ? 16.520 -5.124 -20.455 1.00 98.19 79 GLU A N 1
ATOM 625 C CA . GLU A 1 79 ? 16.818 -6.528 -20.759 1.00 98.19 79 GLU A CA 1
ATOM 626 C C . GLU A 1 79 ? 16.681 -6.855 -22.252 1.00 98.19 79 GLU A C 1
ATOM 628 O O . GLU A 1 79 ? 17.564 -7.500 -22.840 1.00 98.19 79 GLU A O 1
ATOM 633 N N . LYS A 1 80 ? 15.632 -6.339 -22.906 1.00 98.19 80 LYS A N 1
ATOM 634 C CA . LYS A 1 80 ? 15.466 -6.420 -24.368 1.00 98.19 80 LYS A CA 1
ATOM 635 C C . LYS A 1 80 ? 16.648 -5.766 -25.089 1.00 98.19 80 LYS A C 1
ATOM 637 O O . LYS A 1 80 ? 17.234 -6.359 -26.000 1.00 98.19 80 LYS A O 1
ATOM 642 N N . SER A 1 81 ? 17.058 -4.576 -24.649 1.00 98.31 81 SER A N 1
ATOM 643 C CA . SER A 1 81 ? 18.213 -3.857 -25.202 1.00 98.31 81 SER A CA 1
ATOM 644 C C . SER A 1 81 ? 19.534 -4.608 -24.982 1.00 98.31 81 SER A C 1
ATOM 646 O O . SER A 1 81 ? 20.334 -4.742 -25.913 1.00 98.31 81 SER A O 1
ATOM 648 N N . ARG A 1 82 ? 19.737 -5.193 -23.793 1.00 98.31 82 ARG A N 1
ATOM 649 C CA . ARG A 1 82 ? 20.898 -6.034 -23.456 1.00 98.31 82 ARG A CA 1
ATOM 650 C C . ARG A 1 82 ? 21.009 -7.230 -24.394 1.00 98.31 82 ARG A C 1
ATOM 652 O O . ARG A 1 82 ? 22.088 -7.506 -24.922 1.00 98.31 82 ARG A O 1
ATOM 659 N N . THR A 1 83 ? 19.898 -7.924 -24.620 1.00 98.31 83 THR A N 1
ATOM 660 C CA . THR A 1 83 ? 19.832 -9.078 -25.525 1.00 98.31 83 THR A CA 1
ATOM 661 C C . THR A 1 83 ? 20.127 -8.660 -26.964 1.00 98.31 83 THR A C 1
ATOM 663 O O . THR A 1 83 ? 20.960 -9.282 -27.624 1.00 98.31 83 THR A O 1
ATOM 666 N N . GLY A 1 84 ? 19.545 -7.548 -27.425 1.00 97.81 84 GLY A N 1
ATOM 667 C CA . GLY A 1 84 ? 19.815 -6.990 -28.752 1.00 97.81 84 GLY A CA 1
ATOM 668 C C . GLY A 1 84 ? 21.281 -6.593 -28.964 1.00 97.81 84 GLY A C 1
ATOM 669 O O . GLY A 1 84 ? 21.851 -6.878 -30.016 1.00 97.81 84 GLY A O 1
ATOM 670 N N . TYR A 1 85 ? 21.926 -5.990 -27.961 1.00 98.50 85 TYR A N 1
ATOM 671 C CA . TYR A 1 85 ? 23.355 -5.669 -28.017 1.00 98.50 85 TYR A CA 1
ATOM 672 C C . TYR A 1 85 ? 24.228 -6.932 -28.078 1.00 98.50 85 TYR A C 1
ATOM 674 O O . TYR A 1 85 ? 25.144 -7.008 -28.899 1.00 98.50 85 TYR A O 1
ATOM 682 N N . ARG A 1 86 ? 23.917 -7.962 -27.277 1.00 98.31 86 ARG A N 1
ATOM 683 C CA . ARG A 1 86 ? 24.621 -9.256 -27.333 1.00 98.31 86 ARG A CA 1
ATOM 684 C C . ARG A 1 86 ? 24.465 -9.939 -28.693 1.00 98.31 86 ARG A C 1
ATOM 686 O O . ARG A 1 86 ? 25.450 -10.449 -29.220 1.00 98.31 86 ARG A O 1
ATOM 693 N N . ALA A 1 87 ? 23.268 -9.913 -29.276 1.00 98.06 87 ALA A N 1
ATOM 694 C CA . ALA A 1 87 ? 23.025 -10.448 -30.613 1.00 98.06 87 ALA A CA 1
ATOM 695 C C . ALA A 1 87 ? 23.849 -9.704 -31.680 1.00 98.06 87 ALA A C 1
ATOM 697 O O . ALA A 1 87 ? 24.499 -10.341 -32.508 1.00 98.06 87 ALA A O 1
ATOM 698 N N . ALA A 1 88 ? 23.907 -8.369 -31.616 1.00 97.50 88 ALA A N 1
ATOM 699 C CA . ALA A 1 88 ? 24.722 -7.564 -32.527 1.00 97.50 88 ALA A CA 1
ATOM 700 C C . ALA A 1 88 ? 26.228 -7.872 -32.398 1.00 97.50 88 ALA A C 1
ATOM 702 O O . ALA A 1 88 ? 26.925 -7.953 -33.408 1.00 97.50 88 ALA A O 1
ATOM 703 N N . LEU A 1 89 ? 26.732 -8.098 -31.178 1.00 97.19 89 LEU A N 1
ATOM 704 C CA . LEU A 1 89 ? 28.120 -8.522 -30.948 1.00 97.19 89 LEU A CA 1
ATOM 705 C C . LEU A 1 89 ? 28.418 -9.901 -31.547 1.00 97.19 89 LEU A C 1
ATOM 707 O O . LEU A 1 89 ? 29.463 -10.082 -32.172 1.00 97.19 89 LEU A O 1
ATOM 711 N N . LEU A 1 90 ? 27.513 -10.869 -31.377 1.00 96.81 90 LEU A N 1
ATOM 712 C CA . LEU A 1 90 ? 27.652 -12.197 -31.982 1.00 96.81 90 LEU A CA 1
ATOM 713 C C . LEU A 1 90 ? 27.646 -12.115 -33.510 1.00 96.81 90 LEU A C 1
ATOM 715 O O . LEU A 1 90 ? 28.467 -12.761 -34.158 1.00 96.81 90 LEU A O 1
ATOM 719 N N . TRP A 1 91 ? 26.786 -11.269 -34.079 1.00 95.25 91 TRP A N 1
ATOM 720 C CA . TRP A 1 91 ? 26.749 -11.038 -35.519 1.00 95.25 91 TRP A CA 1
ATOM 721 C C . TRP A 1 91 ? 28.041 -10.395 -36.038 1.00 95.25 91 TRP A C 1
ATOM 723 O O . TRP A 1 91 ? 28.599 -10.840 -37.039 1.00 95.25 91 TRP A O 1
ATOM 733 N N . MET A 1 92 ? 28.569 -9.396 -35.324 1.00 95.81 92 MET A N 1
ATOM 734 C CA . MET A 1 92 ? 29.862 -8.786 -35.642 1.00 95.81 92 MET A CA 1
ATOM 735 C C . MET A 1 92 ? 31.001 -9.807 -35.595 1.00 95.81 92 MET A C 1
ATOM 737 O O . MET A 1 92 ? 31.857 -9.797 -36.479 1.00 95.81 92 MET A O 1
ATOM 741 N N . LYS A 1 93 ? 30.994 -10.705 -34.601 1.00 94.75 93 LYS A N 1
ATOM 742 C CA . LYS A 1 93 ? 31.975 -11.788 -34.480 1.00 94.75 93 LYS A CA 1
ATOM 743 C C . LYS A 1 93 ? 31.908 -12.744 -35.675 1.00 94.75 93 LYS A C 1
ATOM 745 O O . LYS A 1 93 ? 32.942 -12.980 -36.291 1.00 94.75 93 LYS A O 1
ATOM 750 N N . ASP A 1 94 ? 30.727 -13.250 -36.027 1.00 92.75 94 ASP A N 1
ATOM 751 C CA . ASP A 1 94 ? 30.563 -14.189 -37.152 1.00 92.75 94 ASP A CA 1
ATOM 752 C C . ASP A 1 94 ? 31.016 -13.573 -38.486 1.00 92.75 94 ASP A C 1
ATOM 754 O O . ASP A 1 94 ? 31.756 -14.196 -39.245 1.00 92.75 94 ASP A O 1
ATOM 758 N N . VAL A 1 95 ? 30.666 -12.307 -38.744 1.00 89.56 95 VAL A N 1
ATOM 759 C CA . VAL A 1 95 ? 31.119 -11.614 -39.962 1.00 89.56 95 VAL A CA 1
ATOM 760 C C . VAL A 1 95 ? 32.626 -11.353 -39.943 1.00 89.56 95 VAL A C 1
ATOM 762 O O . VAL A 1 95 ? 33.262 -11.496 -40.981 1.00 89.56 95 VAL A O 1
ATOM 765 N N . SER A 1 96 ? 33.218 -11.033 -38.786 1.00 88.81 96 SER A N 1
ATOM 766 C CA . SER A 1 96 ? 34.670 -10.820 -38.677 1.00 88.81 96 SER A CA 1
ATOM 767 C C . SER A 1 96 ? 35.500 -12.076 -38.966 1.00 88.81 96 SER A C 1
ATOM 769 O O . SER A 1 96 ? 36.606 -11.962 -39.477 1.00 88.81 96 SER A O 1
ATOM 771 N N . GLN A 1 97 ? 34.973 -13.271 -38.672 1.00 87.81 97 GLN A N 1
ATOM 772 C CA . GLN A 1 97 ? 35.688 -14.539 -38.874 1.00 87.81 97 GLN A CA 1
ATOM 773 C C . GLN A 1 97 ? 35.779 -14.953 -40.347 1.00 87.81 97 GLN A C 1
ATOM 775 O O . GLN A 1 97 ? 36.673 -15.707 -40.715 1.00 87.81 97 GLN A O 1
ATOM 780 N N . LYS A 1 98 ? 34.851 -14.474 -41.178 1.00 82.31 98 LYS A N 1
ATOM 781 C CA . LYS A 1 98 ? 34.752 -14.778 -42.615 1.00 82.31 98 LYS A CA 1
ATOM 782 C C . LYS A 1 98 ? 35.195 -13.597 -43.488 1.00 82.31 98 LYS A C 1
ATOM 784 O O . LYS A 1 98 ? 34.885 -13.581 -44.675 1.00 82.31 98 LYS A O 1
ATOM 789 N N . LEU A 1 99 ? 35.821 -12.583 -42.886 1.00 81.12 99 LEU A N 1
ATOM 790 C CA . LEU A 1 99 ? 36.133 -11.317 -43.540 1.00 81.12 99 LEU A CA 1
ATOM 791 C C . LEU A 1 99 ? 37.392 -11.449 -44.404 1.00 81.12 99 LEU A C 1
ATOM 793 O O . LEU A 1 99 ? 38.481 -11.651 -43.872 1.00 81.12 99 LEU A O 1
ATOM 797 N N . ASP A 1 100 ? 37.234 -11.275 -45.714 1.00 78.75 100 ASP A N 1
ATOM 798 C CA . ASP A 1 100 ? 38.336 -11.132 -46.665 1.00 78.75 100 ASP A CA 1
ATOM 799 C C . ASP A 1 100 ? 38.682 -9.635 -46.853 1.00 78.75 100 ASP A C 1
ATOM 801 O O . ASP A 1 100 ? 37.814 -8.865 -47.290 1.00 78.75 100 ASP A O 1
ATOM 805 N N . PRO A 1 101 ? 39.906 -9.184 -46.501 1.00 76.25 101 PRO A N 1
ATOM 806 C CA . PRO A 1 101 ? 40.323 -7.785 -46.622 1.00 76.25 101 PRO A CA 1
ATOM 807 C C . PRO A 1 101 ? 40.279 -7.226 -48.049 1.00 76.25 101 PRO A C 1
ATOM 809 O O . PRO A 1 101 ? 40.051 -6.024 -48.208 1.00 76.25 101 PRO A O 1
ATOM 812 N N . ASP A 1 102 ? 40.442 -8.076 -49.066 1.00 76.81 102 ASP A N 1
ATOM 813 C CA . ASP A 1 102 ? 40.509 -7.655 -50.472 1.00 76.81 102 ASP A CA 1
ATOM 814 C C . ASP A 1 102 ? 39.111 -7.543 -51.112 1.00 76.81 102 ASP A C 1
ATOM 816 O O . ASP A 1 102 ? 38.920 -6.919 -52.161 1.00 76.81 102 ASP A O 1
ATOM 820 N N . ALA A 1 103 ? 38.081 -8.063 -50.436 1.00 81.69 103 ALA A N 1
ATOM 821 C CA . ALA A 1 103 ? 36.689 -7.948 -50.846 1.00 81.69 103 ALA A CA 1
ATOM 822 C C . ALA A 1 103 ? 36.046 -6.663 -50.286 1.00 81.69 103 ALA A C 1
ATOM 824 O O . ALA A 1 103 ? 35.386 -6.672 -49.242 1.00 81.69 103 ALA A O 1
ATOM 825 N N . TYR A 1 104 ? 36.158 -5.551 -51.022 1.00 76.44 104 TYR A N 1
ATOM 826 C CA . TYR A 1 104 ? 35.641 -4.222 -50.632 1.00 76.44 104 TYR A CA 1
ATOM 827 C C . TYR A 1 104 ? 34.189 -4.235 -50.094 1.00 76.44 104 TYR A C 1
ATOM 829 O O . TYR A 1 104 ? 33.869 -3.589 -49.095 1.00 76.44 104 TYR A O 1
ATOM 837 N N . MET A 1 105 ? 33.312 -5.052 -50.689 1.00 80.12 105 MET A N 1
ATOM 838 C CA . MET A 1 105 ? 31.916 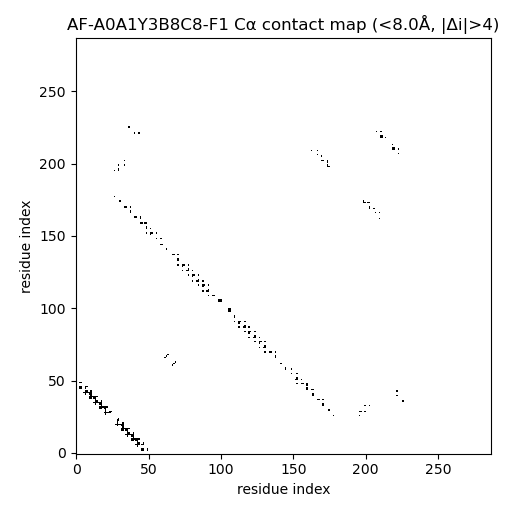-5.215 -50.251 1.00 80.12 105 MET A CA 1
ATOM 839 C C . MET A 1 105 ? 31.769 -5.822 -48.844 1.00 80.12 105 MET A C 1
ATOM 841 O O . MET A 1 105 ? 30.858 -5.450 -48.097 1.00 80.12 105 MET A O 1
ATOM 845 N N . GLN A 1 106 ? 32.646 -6.752 -48.455 1.00 82.56 106 GLN A N 1
ATOM 846 C CA . GLN A 1 106 ? 32.610 -7.370 -47.127 1.00 82.56 106 GLN A CA 1
ATOM 847 C C . GLN A 1 106 ? 33.097 -6.393 -46.053 1.00 82.56 106 GLN A C 1
ATOM 849 O O . GLN A 1 106 ? 32.508 -6.320 -44.970 1.00 82.56 106 GLN A O 1
ATOM 854 N N . MET A 1 107 ? 34.101 -5.577 -46.383 1.00 86.69 107 MET A N 1
ATOM 855 C CA . MET A 1 107 ? 34.619 -4.538 -45.496 1.00 86.69 107 MET A CA 1
ATOM 856 C C . MET A 1 107 ? 33.562 -3.467 -45.189 1.00 86.69 107 MET A C 1
ATOM 858 O O . MET A 1 107 ? 33.373 -3.082 -44.033 1.00 86.69 107 MET A O 1
ATOM 862 N N . ASP A 1 108 ? 32.796 -3.029 -46.190 1.00 87.19 108 ASP A N 1
ATOM 863 C CA . ASP A 1 108 ? 31.709 -2.070 -45.971 1.00 87.19 108 ASP A CA 1
ATOM 864 C C . ASP A 1 108 ? 30.542 -2.663 -45.171 1.00 87.19 108 ASP A C 1
ATOM 866 O O . ASP A 1 108 ? 29.963 -1.987 -44.312 1.00 87.19 108 ASP A O 1
ATOM 870 N N . LYS A 1 109 ? 30.220 -3.948 -45.375 1.00 88.19 109 LYS A N 1
ATOM 871 C CA . LYS A 1 109 ? 29.258 -4.668 -44.525 1.00 88.19 109 LYS A CA 1
ATOM 872 C C . LYS A 1 109 ? 29.733 -4.717 -43.071 1.00 88.19 109 LYS A C 1
ATOM 874 O O . LYS A 1 109 ? 28.941 -4.458 -42.164 1.00 88.19 109 LYS A O 1
ATOM 879 N N . PHE A 1 110 ? 31.015 -4.990 -42.842 1.00 90.81 110 PHE A N 1
ATOM 880 C CA . PHE A 1 110 ? 31.599 -5.010 -41.505 1.00 90.81 110 PHE A CA 1
ATOM 881 C C . PHE A 1 110 ? 31.530 -3.635 -40.823 1.00 90.81 110 PHE A C 1
ATOM 883 O O . PHE A 1 110 ? 31.072 -3.549 -39.683 1.00 90.81 110 PHE A O 1
ATOM 890 N N . LYS A 1 111 ? 31.856 -2.542 -41.530 1.00 92.25 111 LYS A N 1
ATOM 891 C CA . LYS A 1 111 ? 31.703 -1.166 -41.013 1.00 92.25 111 LYS A CA 1
ATOM 892 C C . LYS A 1 111 ? 30.259 -0.844 -40.611 1.00 92.25 111 LYS A C 1
ATOM 894 O O . LYS A 1 111 ? 30.029 -0.250 -39.557 1.00 92.25 111 LYS A O 1
ATOM 899 N N . LYS A 1 112 ? 29.268 -1.256 -41.415 1.00 93.81 112 LYS A N 1
ATOM 900 C CA . LYS A 1 112 ? 27.840 -1.079 -41.082 1.00 93.81 112 LYS A CA 1
ATOM 901 C C . LYS A 1 112 ? 27.464 -1.819 -39.797 1.00 93.81 112 LYS A C 1
ATOM 903 O O . LYS A 1 112 ? 26.807 -1.244 -38.932 1.00 93.81 112 LYS A O 1
ATOM 908 N N . ILE A 1 113 ? 27.923 -3.061 -39.641 1.00 94.69 113 ILE A N 1
ATOM 909 C CA . ILE A 1 113 ? 27.678 -3.857 -38.431 1.00 94.69 113 ILE A CA 1
ATOM 910 C C . ILE A 1 113 ? 28.372 -3.231 -37.214 1.00 94.69 113 ILE A C 1
ATOM 912 O O . ILE A 1 113 ? 27.762 -3.134 -36.153 1.00 94.69 113 ILE A O 1
ATOM 916 N N . GLN A 1 114 ? 29.601 -2.731 -37.359 1.00 95.44 114 GLN A N 1
ATOM 917 C CA . GLN A 1 114 ? 30.290 -2.004 -36.289 1.00 95.44 114 GLN A CA 1
ATOM 918 C C . GLN A 1 114 ? 29.500 -0.780 -35.818 1.00 95.44 114 GLN A C 1
ATOM 920 O O . GLN A 1 114 ? 29.345 -0.578 -34.612 1.00 95.44 114 GLN A O 1
ATOM 925 N N . ASN A 1 115 ? 28.982 0.026 -36.748 1.00 96.69 115 ASN A N 1
ATOM 926 C CA . ASN A 1 115 ? 28.136 1.169 -36.405 1.00 96.69 115 ASN A CA 1
ATOM 927 C C . ASN A 1 115 ? 26.865 0.712 -35.669 1.00 96.69 115 ASN A C 1
ATOM 929 O O . ASN A 1 115 ? 26.557 1.255 -34.609 1.00 96.69 115 ASN A O 1
ATOM 933 N N . HIS A 1 116 ? 26.209 -0.354 -36.140 1.00 96.56 116 HIS A N 1
ATOM 934 C CA . HIS A 1 116 ? 25.037 -0.931 -35.475 1.00 96.56 116 HIS A CA 1
ATOM 935 C C . HIS A 1 116 ? 25.334 -1.399 -34.038 1.00 96.56 116 HIS A C 1
ATOM 937 O O . HIS A 1 116 ? 24.562 -1.135 -33.116 1.00 96.56 116 HIS A O 1
ATOM 943 N N . VAL A 1 117 ? 26.480 -2.051 -33.812 1.00 98.12 117 VAL A N 1
ATOM 944 C CA . VAL A 1 117 ? 26.928 -2.466 -32.472 1.00 98.12 117 VAL A CA 1
ATOM 945 C C . VAL A 1 117 ? 27.149 -1.255 -31.564 1.00 98.12 117 VAL A C 1
ATOM 947 O O . VAL A 1 117 ? 26.727 -1.285 -30.406 1.00 98.12 117 VAL A O 1
ATOM 950 N N . ARG A 1 118 ? 27.775 -0.179 -32.064 1.00 97.94 118 ARG A N 1
ATOM 951 C CA . ARG A 1 118 ? 27.980 1.057 -31.283 1.00 97.94 118 ARG A CA 1
ATOM 952 C C . ARG A 1 118 ? 26.654 1.701 -30.885 1.00 97.94 118 ARG A C 1
ATOM 954 O O . ARG A 1 118 ? 26.508 2.109 -29.734 1.00 97.94 118 ARG A O 1
ATOM 961 N N . GLU A 1 119 ? 25.687 1.757 -31.797 1.00 97.75 119 GLU A N 1
ATOM 962 C CA . GLU A 1 119 ? 24.345 2.279 -31.516 1.00 97.75 119 GLU A CA 1
ATOM 963 C C . GLU A 1 119 ? 23.625 1.441 -30.455 1.00 97.75 119 GLU A C 1
ATOM 965 O O . GLU A 1 119 ? 23.165 1.983 -29.449 1.00 97.75 119 GLU A O 1
ATOM 970 N N . LYS A 1 120 ? 23.604 0.110 -30.614 1.00 97.50 120 LYS A N 1
ATOM 971 C CA . LYS A 1 120 ? 22.999 -0.801 -29.631 1.00 97.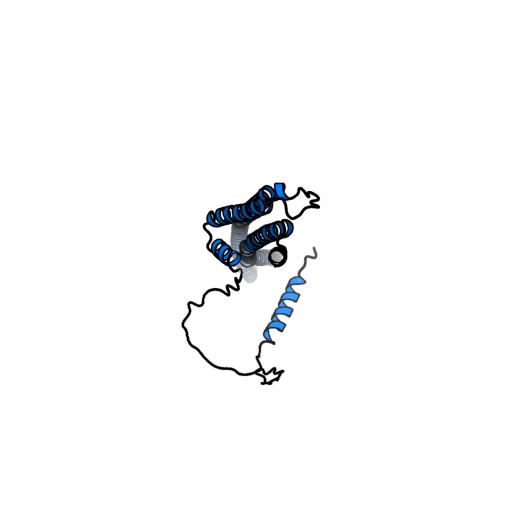50 120 LYS A CA 1
ATOM 972 C C . LYS A 1 120 ? 23.666 -0.699 -28.261 1.00 97.50 120 LYS A C 1
ATOM 974 O O . LYS A 1 120 ? 22.961 -0.678 -27.254 1.00 97.50 120 LYS A O 1
ATOM 979 N N . LYS A 1 121 ? 24.997 -0.564 -28.210 1.00 98.00 121 LYS A N 1
ATOM 980 C CA . LYS A 1 121 ? 25.737 -0.326 -26.962 1.00 98.00 121 LYS A CA 1
ATOM 981 C C . LYS A 1 121 ? 25.289 0.968 -26.288 1.00 98.00 121 LYS A C 1
ATOM 983 O O . LYS A 1 121 ? 25.028 0.963 -25.090 1.00 98.00 121 LYS A O 1
ATOM 988 N N . LYS A 1 122 ? 25.177 2.064 -27.047 1.00 98.19 122 LYS A N 1
ATOM 989 C CA . LYS A 1 122 ? 24.746 3.368 -26.521 1.00 98.19 122 LYS A CA 1
ATOM 990 C C . LYS A 1 122 ? 23.344 3.291 -25.909 1.00 98.19 122 LYS A C 1
ATOM 992 O O . LYS A 1 122 ? 23.143 3.784 -24.804 1.00 98.19 122 LYS A O 1
ATOM 997 N N . THR A 1 123 ? 22.393 2.649 -26.591 1.00 97.88 123 THR A N 1
ATOM 998 C CA . THR A 1 123 ? 21.028 2.463 -26.072 1.00 97.88 123 THR A CA 1
ATOM 999 C C . THR A 1 123 ? 21.000 1.574 -24.829 1.00 97.88 123 THR A C 1
ATOM 1001 O O . THR A 1 123 ? 20.288 1.884 -23.879 1.00 97.88 123 THR A O 1
ATOM 1004 N N . PHE A 1 124 ? 21.778 0.487 -24.811 1.00 98.38 124 PHE A N 1
ATOM 1005 C CA . PHE A 1 124 ? 21.889 -0.396 -23.649 1.00 98.38 124 PHE A CA 1
ATOM 1006 C C . PHE A 1 124 ? 22.476 0.318 -22.425 1.00 98.38 124 PHE A C 1
ATOM 1008 O O . PHE A 1 124 ? 21.875 0.258 -21.357 1.00 98.38 124 PHE A O 1
ATOM 1015 N N . GLU A 1 125 ? 23.600 1.028 -22.566 1.00 98.25 125 GLU A N 1
ATOM 1016 C CA . GLU A 1 125 ? 24.217 1.736 -21.434 1.00 98.25 125 GLU A CA 1
ATOM 1017 C C . GLU A 1 125 ? 23.314 2.851 -20.894 1.00 98.25 125 GLU A C 1
ATOM 1019 O O . GLU A 1 125 ? 23.251 3.042 -19.683 1.00 98.25 125 GLU A O 1
ATOM 1024 N N . LYS A 1 126 ? 22.558 3.538 -21.763 1.00 98.12 126 LYS A N 1
ATOM 1025 C CA . LYS A 1 126 ? 21.545 4.500 -21.314 1.00 98.12 126 LYS A CA 1
ATOM 1026 C C . LYS A 1 126 ? 20.481 3.817 -20.446 1.00 98.12 126 LYS A C 1
ATOM 1028 O O . LYS A 1 126 ? 20.294 4.209 -19.301 1.00 98.12 126 LYS A O 1
ATOM 1033 N N . LEU A 1 127 ? 19.835 2.771 -20.968 1.00 98.31 127 LEU A N 1
ATOM 1034 C CA . LEU A 1 127 ? 18.773 2.058 -20.247 1.00 98.31 127 LEU A CA 1
ATOM 1035 C C . LEU A 1 127 ? 19.274 1.427 -18.945 1.00 98.31 127 LEU A C 1
ATOM 1037 O O . LEU A 1 127 ? 18.552 1.405 -17.961 1.00 98.31 127 LEU A O 1
ATOM 1041 N N . LYS A 1 128 ? 20.523 0.961 -18.909 1.00 98.12 128 LYS A N 1
ATOM 1042 C CA . LYS A 1 128 ? 21.160 0.452 -17.691 1.00 98.12 128 LYS A CA 1
ATOM 1043 C C . LYS A 1 128 ? 21.239 1.516 -16.591 1.00 98.12 128 LYS A C 1
ATOM 1045 O O . LYS A 1 128 ? 20.951 1.201 -15.440 1.00 98.12 128 LYS A O 1
ATOM 1050 N N . ILE A 1 129 ? 21.624 2.749 -16.929 1.00 98.31 129 ILE A N 1
ATOM 1051 C CA . ILE A 1 129 ? 21.657 3.862 -15.968 1.00 98.31 129 ILE A CA 1
ATOM 1052 C C . ILE A 1 129 ? 20.233 4.211 -15.522 1.00 98.31 129 ILE A C 1
ATOM 1054 O O . ILE A 1 129 ? 19.990 4.302 -14.319 1.00 98.31 129 ILE A O 1
ATOM 1058 N N . ASP A 1 130 ? 19.297 4.325 -16.471 1.00 98.12 130 ASP A N 1
ATOM 1059 C CA . ASP A 1 130 ? 17.888 4.628 -16.188 1.00 98.12 130 ASP A CA 1
ATOM 1060 C C . ASP A 1 130 ? 17.280 3.585 -15.226 1.00 98.12 130 ASP A C 1
ATOM 1062 O O . ASP A 1 130 ? 16.601 3.940 -14.263 1.00 98.12 130 ASP A O 1
ATOM 1066 N N . THR A 1 131 ? 17.574 2.294 -15.429 1.00 98.50 131 THR A N 1
ATOM 1067 C CA . THR A 1 131 ? 17.131 1.207 -14.543 1.00 98.50 131 THR A CA 1
ATOM 1068 C C . THR A 1 131 ? 17.673 1.360 -13.124 1.00 98.50 131 THR A C 1
ATOM 1070 O O . THR A 1 131 ? 16.898 1.251 -12.177 1.00 98.50 131 THR A O 1
ATOM 1073 N N . ILE A 1 132 ? 18.975 1.623 -12.955 1.00 97.94 132 ILE A N 1
ATOM 1074 C CA . ILE A 1 132 ? 19.583 1.792 -11.623 1.00 97.94 132 ILE A CA 1
ATOM 1075 C C . ILE A 1 132 ? 18.908 2.953 -10.887 1.00 97.94 132 ILE A C 1
ATOM 1077 O O . ILE A 1 132 ? 18.421 2.783 -9.772 1.00 97.94 132 ILE A O 1
ATOM 1081 N N . GLN A 1 133 ? 18.785 4.102 -11.553 1.00 98.19 133 GLN A N 1
ATOM 1082 C CA . GLN A 1 133 ? 18.171 5.294 -10.970 1.00 98.19 133 GLN A CA 1
ATOM 1083 C C . GLN A 1 133 ? 16.706 5.067 -10.582 1.00 98.19 133 GLN A C 1
ATOM 1085 O O . GLN A 1 133 ? 16.280 5.490 -9.506 1.00 98.19 133 GLN A O 1
ATOM 1090 N N . LYS A 1 134 ? 15.924 4.379 -11.427 1.00 98.12 134 LYS A N 1
ATOM 1091 C CA . LYS A 1 134 ? 14.531 4.051 -11.103 1.00 98.12 134 LYS A CA 1
ATOM 1092 C C . LYS A 1 134 ? 14.418 3.081 -9.931 1.00 98.12 134 LYS A C 1
ATOM 1094 O O . LYS A 1 134 ? 13.548 3.283 -9.091 1.00 98.12 134 LYS A O 1
ATOM 1099 N N . ILE A 1 135 ? 15.288 2.076 -9.828 1.00 98.25 135 ILE A N 1
ATOM 1100 C CA . ILE A 1 135 ? 15.292 1.136 -8.693 1.00 98.25 135 ILE A CA 1
ATOM 1101 C C . ILE A 1 135 ? 15.633 1.856 -7.382 1.00 98.25 135 ILE A C 1
ATOM 1103 O O . ILE A 1 135 ? 14.983 1.611 -6.358 1.00 98.25 135 ILE A O 1
ATOM 1107 N N . ASP A 1 136 ? 16.599 2.773 -7.408 1.00 98.19 136 ASP A N 1
ATOM 1108 C CA . ASP A 1 136 ? 16.963 3.575 -6.237 1.00 98.19 136 ASP A CA 1
ATOM 1109 C C . ASP A 1 136 ? 15.793 4.472 -5.804 1.00 98.19 136 ASP A C 1
ATOM 1111 O O . ASP A 1 136 ? 15.401 4.488 -4.632 1.00 98.19 136 ASP A O 1
ATOM 1115 N N . LEU A 1 137 ? 15.156 5.155 -6.761 1.00 97.44 137 LEU A N 1
ATOM 1116 C CA . LEU A 1 137 ? 13.977 5.983 -6.504 1.00 97.44 137 LEU A CA 1
ATOM 1117 C C . LEU A 1 137 ? 12.779 5.154 -6.012 1.00 97.44 137 LEU A C 1
ATOM 1119 O O . LEU A 1 137 ? 12.056 5.579 -5.105 1.00 97.44 137 LEU A O 1
ATOM 1123 N N . LEU A 1 138 ? 12.569 3.958 -6.567 1.00 98.25 138 LEU A N 1
ATOM 1124 C CA . LEU A 1 138 ? 11.530 3.024 -6.131 1.00 98.25 138 LEU A CA 1
ATOM 1125 C C . LEU A 1 138 ? 11.766 2.590 -4.679 1.00 98.25 138 LEU A C 1
ATOM 1127 O O . LEU A 1 138 ? 10.835 2.551 -3.875 1.00 98.25 138 LEU A O 1
ATOM 1131 N N . SER A 1 139 ? 13.019 2.319 -4.318 1.00 97.88 139 SER A N 1
ATOM 1132 C CA . SER A 1 139 ? 13.400 1.936 -2.958 1.00 97.88 139 SER A CA 1
ATOM 1133 C C . SER A 1 139 ? 13.150 3.071 -1.964 1.00 97.88 139 SER A C 1
ATOM 1135 O O . SER A 1 139 ? 12.520 2.849 -0.927 1.00 97.88 139 SER A O 1
ATOM 1137 N N . ALA A 1 140 ? 13.559 4.298 -2.300 1.00 97.75 140 ALA A N 1
ATOM 1138 C CA . ALA A 1 140 ? 13.319 5.478 -1.470 1.00 97.75 140 ALA A CA 1
ATOM 1139 C C . ALA A 1 140 ? 11.819 5.787 -1.316 1.00 97.75 140 ALA A C 1
ATOM 1141 O O . ALA A 1 140 ? 11.328 6.009 -0.206 1.00 97.75 140 ALA A O 1
ATOM 1142 N N . SER A 1 141 ? 11.064 5.750 -2.416 1.00 97.81 141 SER A N 1
ATOM 1143 C CA . SER A 1 141 ? 9.617 5.994 -2.398 1.00 97.81 141 SER A CA 1
ATOM 1144 C C . SER A 1 141 ? 8.849 4.925 -1.615 1.00 97.81 141 SER A C 1
ATOM 1146 O O . SER A 1 141 ? 7.931 5.280 -0.877 1.00 97.81 141 SER A O 1
ATOM 1148 N N . ARG A 1 142 ? 9.262 3.649 -1.674 1.00 97.88 142 ARG A N 1
ATOM 1149 C CA . ARG A 1 142 ? 8.706 2.569 -0.840 1.00 97.88 142 ARG A CA 1
ATOM 1150 C C . ARG A 1 142 ? 8.876 2.856 0.650 1.00 97.88 142 ARG A C 1
ATOM 1152 O O . ARG A 1 142 ? 7.924 2.712 1.415 1.00 97.88 142 ARG A O 1
ATOM 1159 N N . CYS A 1 143 ? 10.073 3.269 1.064 1.00 97.38 143 CYS A N 1
ATOM 1160 C CA . CYS A 1 143 ? 10.345 3.610 2.461 1.00 97.38 143 CYS A CA 1
ATOM 1161 C C . CYS A 1 143 ? 9.485 4.794 2.922 1.00 97.38 143 CYS A C 1
ATOM 1163 O O . CYS A 1 143 ? 8.856 4.722 3.976 1.00 97.38 143 CYS A O 1
ATOM 1165 N N . ASN A 1 144 ? 9.387 5.845 2.104 1.00 96.69 144 ASN A N 1
ATOM 1166 C CA . ASN A 1 144 ? 8.566 7.018 2.414 1.00 96.69 144 ASN A CA 1
ATOM 1167 C C . ASN A 1 144 ? 7.073 6.677 2.516 1.00 96.69 144 ASN A C 1
ATOM 1169 O O . ASN A 1 144 ? 6.386 7.146 3.425 1.00 96.69 144 ASN A O 1
ATOM 1173 N N . LEU A 1 145 ? 6.577 5.834 1.608 1.00 97.31 145 LEU A N 1
ATOM 1174 C CA . LEU A 1 145 ? 5.204 5.346 1.625 1.00 97.31 145 LEU A CA 1
ATOM 1175 C C . LEU A 1 145 ? 4.897 4.614 2.933 1.00 97.31 145 LEU A C 1
ATOM 1177 O O . LEU A 1 145 ? 3.935 4.958 3.621 1.00 97.31 145 LEU A O 1
ATOM 1181 N N . PHE A 1 146 ? 5.721 3.625 3.290 1.00 96.56 146 PHE A N 1
ATOM 1182 C CA . PHE A 1 146 ? 5.490 2.839 4.497 1.00 96.56 146 PHE A CA 1
ATOM 1183 C C . PHE A 1 146 ? 5.636 3.660 5.767 1.00 96.56 146 PHE A C 1
ATOM 1185 O O . PHE A 1 146 ? 4.822 3.488 6.668 1.00 96.56 146 PHE A O 1
ATOM 1192 N N . ASN A 1 147 ? 6.589 4.590 5.827 1.00 95.94 147 ASN A N 1
ATOM 1193 C CA . ASN A 1 147 ? 6.726 5.476 6.977 1.00 95.94 147 ASN A CA 1
ATOM 1194 C C . ASN A 1 147 ? 5.425 6.253 7.247 1.00 95.94 147 ASN A C 1
ATOM 1196 O O . ASN A 1 147 ? 4.919 6.252 8.366 1.00 95.94 147 ASN A O 1
ATOM 1200 N N . ASN A 1 148 ? 4.824 6.838 6.206 1.00 93.50 148 ASN A N 1
ATOM 1201 C CA . ASN A 1 148 ? 3.585 7.606 6.343 1.00 93.50 148 ASN A CA 1
ATOM 1202 C C . ASN A 1 148 ? 2.372 6.720 6.670 1.00 93.50 148 ASN A C 1
ATOM 1204 O O . ASN A 1 148 ? 1.570 7.056 7.545 1.00 93.50 148 ASN A O 1
ATOM 1208 N N . ILE A 1 149 ? 2.240 5.580 5.984 1.00 95.94 149 ILE A N 1
ATOM 1209 C CA . ILE A 1 149 ? 1.126 4.645 6.181 1.00 95.94 149 ILE A CA 1
ATOM 1210 C C . ILE A 1 149 ? 1.150 4.044 7.588 1.00 95.94 149 ILE A C 1
ATOM 1212 O O . ILE A 1 149 ? 0.131 4.062 8.280 1.00 95.94 149 ILE A O 1
ATOM 1216 N N . LEU A 1 150 ? 2.300 3.516 8.013 1.00 94.62 150 LEU A N 1
ATOM 1217 C CA . LEU A 1 150 ? 2.433 2.825 9.293 1.00 94.62 150 LEU A CA 1
ATOM 1218 C C . LEU A 1 150 ? 2.282 3.794 10.459 1.00 94.62 150 LEU A C 1
ATOM 1220 O O . LEU A 1 150 ? 1.585 3.469 11.417 1.00 94.62 150 LEU A O 1
ATOM 1224 N N . LEU A 1 151 ? 2.852 4.998 10.354 1.00 95.25 151 LEU A N 1
ATOM 1225 C CA . LEU A 1 151 ? 2.696 6.025 11.378 1.00 95.25 151 LEU A CA 1
ATOM 1226 C C . LEU A 1 151 ? 1.226 6.433 11.544 1.00 95.25 151 LEU A C 1
ATOM 1228 O O . LEU A 1 151 ? 0.723 6.499 12.666 1.00 95.25 151 LEU A O 1
ATOM 1232 N N . SER A 1 152 ? 0.510 6.660 10.437 1.00 93.31 152 SER A N 1
ATOM 1233 C CA . SER A 1 152 ? -0.920 6.991 10.476 1.00 93.31 152 SER A CA 1
ATOM 1234 C C . SER A 1 152 ? -1.749 5.859 11.090 1.00 93.31 152 SER A C 1
ATOM 1236 O O . SER A 1 152 ? -2.577 6.109 11.968 1.00 93.31 152 SER A O 1
ATOM 1238 N N . TYR A 1 153 ? -1.487 4.614 10.685 1.00 93.69 153 TYR A N 1
ATOM 1239 C CA . TYR A 1 153 ? -2.156 3.433 11.225 1.00 93.69 153 TYR A CA 1
ATOM 1240 C C . TYR A 1 153 ? -1.908 3.258 12.726 1.00 93.69 153 TYR A C 1
ATOM 1242 O O . TYR A 1 153 ? -2.856 3.095 13.493 1.00 93.69 153 TYR A O 1
ATOM 1250 N N . GLN A 1 154 ? -0.652 3.357 13.163 1.00 94.81 154 GLN A N 1
ATOM 1251 C CA . GLN A 1 154 ? -0.270 3.223 14.566 1.00 94.81 154 GLN A CA 1
ATOM 1252 C C . GLN A 1 154 ? -0.900 4.313 15.437 1.00 94.81 154 GLN A C 1
ATOM 1254 O O . GLN A 1 154 ? -1.441 4.008 16.501 1.00 94.81 154 GLN A O 1
ATOM 1259 N N . ASN A 1 155 ? -0.860 5.572 14.993 1.00 94.25 155 ASN A N 1
ATOM 1260 C CA . ASN A 1 155 ? -1.454 6.688 15.729 1.00 94.25 155 ASN A CA 1
ATOM 1261 C C . ASN A 1 155 ? -2.968 6.520 15.874 1.00 94.25 155 ASN A C 1
ATOM 1263 O O . ASN A 1 155 ? -3.508 6.734 16.960 1.00 94.25 155 ASN A O 1
ATOM 1267 N N . MET A 1 156 ? -3.642 6.076 14.809 1.00 93.00 156 MET A N 1
ATOM 1268 C CA . MET A 1 156 ? -5.072 5.795 14.859 1.00 93.00 156 MET A CA 1
ATOM 1269 C C . MET A 1 156 ? -5.383 4.653 15.826 1.00 93.00 156 MET A C 1
ATOM 1271 O O . MET A 1 156 ? -6.253 4.793 16.679 1.00 93.00 156 MET A O 1
ATOM 1275 N N . LEU A 1 157 ? -4.641 3.548 15.741 1.00 92.81 157 LEU A N 1
ATOM 1276 C CA . LEU A 1 157 ? -4.831 2.393 16.614 1.00 92.81 157 LEU A CA 1
ATOM 1277 C C . LEU A 1 157 ? -4.629 2.776 18.087 1.00 92.81 157 LEU A C 1
ATOM 1279 O O . LEU A 1 157 ? -5.465 2.460 18.930 1.00 92.81 157 LEU A O 1
ATOM 1283 N N . LYS A 1 158 ? -3.564 3.528 18.390 1.00 94.75 158 LYS A N 1
ATOM 1284 C CA . LYS A 1 158 ? -3.295 4.057 19.733 1.00 94.75 158 LYS A CA 1
ATOM 1285 C C . LYS A 1 158 ? -4.427 4.959 20.227 1.00 94.75 158 LYS A C 1
ATOM 1287 O O . LYS A 1 158 ? -4.790 4.874 21.396 1.00 94.75 158 LYS A O 1
ATOM 1292 N N . SER A 1 159 ? -4.982 5.803 19.358 1.00 92.19 159 SER A N 1
ATOM 1293 C CA . SER A 1 159 ? -6.108 6.678 19.699 1.00 92.19 159 SER A CA 1
ATOM 1294 C C . SER A 1 159 ? -7.372 5.876 20.023 1.00 92.19 159 SER A C 1
ATOM 1296 O O . SER A 1 159 ? -7.943 6.063 21.096 1.00 92.19 159 SER A O 1
ATOM 1298 N N . VAL A 1 160 ? -7.754 4.930 19.156 1.00 90.75 160 VAL A N 1
ATOM 1299 C CA . VAL A 1 160 ? -8.936 4.065 19.333 1.00 90.75 160 VAL A CA 1
ATOM 1300 C C . VAL A 1 160 ? -8.856 3.289 20.642 1.00 90.75 160 VAL A C 1
ATOM 1302 O O . VAL A 1 160 ? -9.781 3.348 21.453 1.00 90.75 160 VAL A O 1
ATOM 1305 N N . TRP A 1 161 ? -7.735 2.609 20.891 1.00 93.44 161 TRP A N 1
ATOM 1306 C CA . TRP A 1 161 ? -7.547 1.862 22.134 1.00 93.44 161 TRP A CA 1
ATOM 1307 C C . TRP A 1 161 ? -7.451 2.779 23.348 1.00 93.44 161 TRP A C 1
ATOM 1309 O O . TRP A 1 161 ? -8.047 2.483 24.374 1.00 93.44 161 TRP A O 1
ATOM 1319 N N . GLY A 1 162 ? -6.762 3.916 23.239 1.00 93.25 162 GLY A N 1
ATOM 1320 C CA . GLY A 1 162 ? -6.663 4.882 24.330 1.00 93.25 162 GLY A CA 1
ATOM 1321 C C . GLY A 1 162 ? -8.031 5.403 24.771 1.00 93.25 162 GLY A C 1
ATOM 1322 O O . GLY A 1 162 ? -8.314 5.431 25.966 1.00 93.25 162 GLY A O 1
ATOM 1323 N N . LYS A 1 163 ? -8.897 5.768 23.819 1.00 89.69 163 LYS A N 1
ATOM 1324 C CA . LYS A 1 163 ? -10.273 6.204 24.095 1.00 89.69 163 LYS A CA 1
ATOM 1325 C C . LYS A 1 163 ? -11.114 5.068 24.674 1.00 89.69 163 LYS A C 1
ATOM 1327 O O . LYS A 1 163 ? -11.739 5.245 25.712 1.00 89.69 163 LYS A O 1
ATOM 1332 N N . THR A 1 164 ? -11.071 3.892 24.052 1.00 91.69 164 THR A N 1
ATOM 1333 C CA . THR A 1 164 ? -11.857 2.724 24.484 1.00 91.69 164 THR A CA 1
ATOM 1334 C C . THR A 1 164 ? -11.487 2.279 25.899 1.00 91.69 164 THR A C 1
ATOM 1336 O O . THR A 1 164 ? -12.369 2.097 26.733 1.00 91.69 164 THR A O 1
ATOM 1339 N N . THR A 1 165 ? -10.192 2.185 26.212 1.00 93.25 165 THR A N 1
ATOM 1340 C CA . THR A 1 165 ? -9.709 1.823 27.550 1.00 93.25 165 THR A CA 1
ATOM 1341 C C . THR A 1 165 ? -10.115 2.854 28.598 1.00 93.25 165 THR A C 1
ATOM 1343 O O . THR A 1 165 ? -10.540 2.468 29.682 1.00 93.25 165 THR A O 1
ATOM 1346 N N . LYS A 1 166 ? -10.031 4.159 28.296 1.00 91.62 166 LYS A N 1
ATOM 1347 C CA . LYS A 1 166 ? -10.503 5.210 29.214 1.00 91.62 166 LYS A CA 1
ATOM 1348 C C . LYS A 1 166 ? -11.990 5.043 29.531 1.00 91.62 166 LYS A C 1
ATOM 1350 O O . LYS A 1 166 ? -12.354 5.022 30.702 1.00 91.62 166 LYS A O 1
ATOM 1355 N N . THR A 1 167 ? -12.821 4.859 28.506 1.00 89.56 167 THR A N 1
ATOM 1356 C CA . THR A 1 167 ? -14.266 4.662 28.673 1.00 89.56 167 THR A CA 1
ATOM 1357 C C . THR A 1 167 ? -14.586 3.397 29.469 1.00 89.56 167 THR A C 1
ATOM 1359 O O . THR A 1 167 ? -15.390 3.443 30.397 1.00 89.56 167 THR A O 1
ATOM 1362 N N . MET A 1 168 ? -13.928 2.276 29.159 1.00 91.56 168 MET A N 1
ATOM 1363 C CA . MET A 1 168 ? -14.109 1.023 29.900 1.00 91.56 168 MET A CA 1
ATOM 1364 C C . MET A 1 168 ? -13.651 1.138 31.357 1.00 91.56 168 MET A C 1
ATOM 1366 O O . MET A 1 168 ? -14.333 0.624 32.235 1.00 91.56 168 MET A O 1
ATOM 1370 N N . ASN A 1 169 ? -12.543 1.829 31.637 1.00 91.44 169 ASN A N 1
ATOM 1371 C CA . ASN A 1 169 ? -12.083 2.047 33.009 1.00 91.44 169 ASN A CA 1
ATOM 1372 C C . ASN A 1 169 ? -13.076 2.893 33.807 1.00 91.44 169 ASN A C 1
ATOM 1374 O O . ASN A 1 169 ? -13.407 2.522 34.925 1.00 91.44 169 ASN A O 1
ATOM 1378 N N . ILE A 1 170 ? -13.613 3.967 33.220 1.00 88.38 170 ILE A N 1
ATOM 1379 C CA . ILE A 1 170 ? -14.654 4.778 33.869 1.00 88.38 170 ILE A CA 1
ATOM 1380 C C . ILE A 1 170 ? -15.894 3.935 34.157 1.00 88.38 170 ILE A C 1
ATOM 1382 O O . ILE A 1 170 ? -16.432 4.012 35.255 1.00 88.38 170 ILE A O 1
ATOM 1386 N N . PHE A 1 171 ? -16.321 3.096 33.210 1.00 88.44 171 PHE A N 1
ATOM 1387 C CA . PHE A 1 171 ? -17.415 2.157 33.444 1.00 88.44 171 PHE A CA 1
ATOM 1388 C C . PHE A 1 171 ? -17.109 1.223 34.623 1.00 88.44 171 PHE A C 1
ATOM 1390 O O . PHE A 1 171 ? -17.911 1.109 35.548 1.00 88.44 171 PHE A O 1
ATOM 1397 N N . VAL A 1 172 ? -15.938 0.582 34.628 1.00 88.25 172 VAL A N 1
ATOM 1398 C CA . VAL A 1 172 ? -15.536 -0.322 35.713 1.00 88.25 172 VAL A CA 1
ATOM 1399 C C . VAL A 1 172 ? -15.509 0.410 37.051 1.00 88.25 172 VAL A C 1
ATOM 1401 O O . VAL A 1 172 ? -16.077 -0.100 38.010 1.00 88.25 172 VAL A O 1
ATOM 1404 N N . ASP A 1 173 ? -14.912 1.597 37.124 1.00 86.81 173 ASP A N 1
ATOM 1405 C CA . ASP A 1 173 ? -14.795 2.369 38.363 1.00 86.81 173 ASP A CA 1
ATOM 1406 C C . ASP A 1 173 ? -16.157 2.831 38.891 1.00 86.81 173 ASP A C 1
ATOM 1408 O O . ASP A 1 173 ? -16.399 2.734 40.095 1.00 86.81 173 ASP A O 1
ATOM 1412 N N . THR A 1 174 ? -17.072 3.256 38.011 1.00 83.94 174 THR A N 1
ATOM 1413 C CA . THR A 1 174 ? -18.445 3.607 38.401 1.00 83.94 174 THR A CA 1
ATOM 1414 C C . THR A 1 174 ? -19.193 2.394 38.949 1.00 83.94 174 THR A C 1
ATOM 1416 O O . THR A 1 174 ? -19.849 2.487 39.982 1.00 83.94 174 THR A O 1
ATOM 1419 N N . PHE A 1 175 ? -19.103 1.240 38.282 1.00 78.81 175 PHE A N 1
ATOM 1420 C CA . PHE A 1 175 ? -19.946 0.088 38.605 1.00 78.81 175 PHE A CA 1
ATOM 1421 C C . PHE A 1 175 ? -19.314 -0.921 39.582 1.00 78.81 175 PHE A C 1
ATOM 1423 O O . PHE A 1 175 ? -19.993 -1.844 40.036 1.00 78.81 175 PHE A O 1
ATOM 1430 N N . LYS A 1 176 ? -18.049 -0.737 39.987 1.00 77.56 176 LYS A N 1
ATOM 1431 C CA . LYS A 1 176 ? -17.334 -1.611 40.940 1.00 77.56 176 LYS A CA 1
ATOM 1432 C C . LYS A 1 176 ? -18.040 -1.736 42.293 1.00 77.56 176 LYS A C 1
ATOM 1434 O O . LYS A 1 176 ? -18.035 -2.808 42.891 1.00 77.56 176 LYS A O 1
ATOM 1439 N N . SER A 1 177 ? -18.661 -0.656 42.765 1.00 63.84 177 SER A N 1
ATOM 1440 C CA . SER A 1 177 ? -19.428 -0.599 44.020 1.00 63.84 177 SER A CA 1
ATOM 1441 C C . SER A 1 177 ? -20.779 -1.326 43.942 1.00 63.84 177 SER A C 1
ATOM 1443 O O . SER A 1 177 ? -21.311 -1.745 44.970 1.00 63.84 177 SER A O 1
ATOM 1445 N N . HIS A 1 178 ? -21.322 -1.527 42.736 1.00 60.81 178 HIS A N 1
ATOM 1446 C CA . HIS A 1 178 ? -22.642 -2.123 42.505 1.00 60.81 178 HIS A CA 1
ATOM 1447 C C . HIS A 1 178 ? -22.631 -3.662 42.470 1.00 60.81 178 HIS A C 1
ATOM 1449 O O . HIS A 1 178 ? -23.696 -4.275 42.429 1.00 60.81 178 HIS A O 1
ATOM 1455 N N . LEU A 1 179 ? -21.452 -4.295 42.523 1.00 56.19 179 LEU A N 1
ATOM 1456 C CA . LEU A 1 179 ? -21.281 -5.756 42.456 1.00 56.19 179 LEU A CA 1
ATOM 1457 C C . LEU A 1 179 ? -21.562 -6.485 43.782 1.00 56.19 179 LEU A C 1
ATOM 1459 O O . LEU A 1 179 ? -21.643 -7.714 43.805 1.00 56.19 179 LEU A O 1
ATOM 1463 N N . ASN A 1 180 ? -21.726 -5.755 44.888 1.00 55.59 180 ASN A N 1
ATOM 1464 C CA . ASN A 1 180 ? -22.047 -6.349 46.183 1.00 55.59 180 ASN A CA 1
ATOM 1465 C C . ASN A 1 180 ? -23.521 -6.783 46.203 1.00 55.59 180 ASN A C 1
ATOM 1467 O O . ASN A 1 180 ? -24.416 -5.994 46.509 1.00 55.59 180 ASN A O 1
ATOM 1471 N N . TYR A 1 181 ? -23.774 -8.049 45.865 1.00 54.53 181 TYR A N 1
ATOM 1472 C CA . TYR A 1 181 ? -25.099 -8.652 45.971 1.00 54.53 181 TYR A CA 1
ATOM 1473 C C . TYR A 1 181 ? -25.451 -8.854 47.449 1.00 54.53 181 TYR A C 1
ATOM 1475 O O . TYR A 1 181 ? -24.994 -9.801 48.089 1.00 54.53 181 TYR A O 1
ATOM 1483 N N . GLN A 1 182 ? -26.243 -7.944 48.015 1.00 48.28 182 GLN A N 1
ATOM 1484 C CA . GLN A 1 182 ? -26.789 -8.105 49.359 1.00 48.28 182 GLN A CA 1
ATOM 1485 C C . GLN A 1 182 ? -28.159 -8.782 49.248 1.00 48.28 182 GLN A C 1
ATOM 1487 O O . GLN A 1 182 ? -29.033 -8.326 48.513 1.00 48.28 182 GLN A O 1
ATOM 1492 N N . PHE A 1 183 ? -28.326 -9.911 49.938 1.00 45.56 183 PHE A N 1
ATOM 1493 C CA . PHE A 1 183 ? -29.561 -10.693 49.932 1.00 45.56 183 PHE A CA 1
ATOM 1494 C C . PHE A 1 183 ? -30.638 -9.938 50.727 1.00 45.56 183 PHE A C 1
ATOM 1496 O O . PHE A 1 183 ? -30.748 -10.079 51.943 1.00 45.56 183 PHE A O 1
ATOM 1503 N N . THR A 1 184 ? -31.399 -9.075 50.059 1.00 49.22 184 THR A N 1
ATOM 1504 C CA . THR A 1 184 ? -32.372 -8.208 50.729 1.00 49.22 184 THR A CA 1
ATOM 1505 C C . THR A 1 184 ? -33.751 -8.867 50.726 1.00 49.22 184 THR A C 1
ATOM 1507 O O . THR A 1 184 ? -34.540 -8.690 49.804 1.00 49.22 184 THR A O 1
ATOM 1510 N N . MET A 1 185 ? -34.058 -9.617 51.787 1.00 50.78 185 MET A N 1
ATOM 1511 C CA . MET A 1 185 ? -35.407 -10.140 52.081 1.00 50.78 185 MET A CA 1
ATOM 1512 C C . MET A 1 185 ? -36.431 -9.034 52.425 1.00 50.78 185 MET A C 1
ATOM 1514 O O . MET A 1 185 ? -37.603 -9.333 52.625 1.00 50.78 185 MET A O 1
ATOM 1518 N N . LEU A 1 186 ? -36.021 -7.761 52.494 1.00 47.47 186 LEU A N 1
ATOM 1519 C CA . LEU A 1 186 ? -36.876 -6.623 52.852 1.00 47.47 186 LEU A CA 1
ATOM 1520 C C . LEU A 1 186 ? -36.677 -5.469 51.862 1.00 47.47 186 LEU A C 1
ATOM 1522 O O . LEU A 1 186 ? -35.881 -4.560 52.079 1.00 47.47 186 LEU A O 1
ATOM 1526 N N . LYS A 1 187 ? -37.394 -5.549 50.739 1.00 51.84 187 LYS A N 1
ATOM 1527 C CA . LYS A 1 187 ? -37.314 -4.629 49.594 1.00 51.84 187 LYS A CA 1
ATOM 1528 C C . LYS A 1 187 ? -37.877 -3.221 49.878 1.00 51.84 187 LYS A C 1
ATOM 1530 O O . LYS A 1 187 ? -37.693 -2.334 49.062 1.00 51.84 187 LYS A O 1
ATOM 1535 N N . GLU A 1 188 ? -38.543 -3.012 51.015 1.00 50.56 188 GLU A N 1
ATOM 1536 C CA . GLU A 1 188 ? -39.336 -1.802 51.309 1.00 50.56 188 GLU A CA 1
ATOM 1537 C C . GLU A 1 188 ? -38.666 -0.802 52.273 1.00 50.56 188 GLU A C 1
ATOM 1539 O O . GLU A 1 188 ? -39.236 0.247 52.544 1.00 50.56 188 GLU A O 1
ATOM 1544 N N . LEU A 1 189 ? -37.473 -1.100 52.808 1.00 49.34 189 LEU A N 1
ATOM 1545 C CA . LEU A 1 189 ? -36.880 -0.338 53.926 1.00 49.34 189 LEU A CA 1
ATOM 1546 C C . LEU A 1 189 ? -35.521 0.314 53.642 1.00 49.34 189 LEU A C 1
ATOM 1548 O O . LEU A 1 189 ? -34.938 0.900 54.549 1.00 49.34 189 LEU A O 1
ATOM 1552 N N . ASN A 1 190 ? -34.986 0.197 52.428 1.00 51.69 190 ASN A N 1
ATOM 1553 C CA . ASN A 1 190 ? -33.646 0.694 52.126 1.00 51.69 190 ASN A CA 1
ATOM 1554 C C . ASN A 1 190 ? -33.728 1.800 51.066 1.00 51.69 190 ASN A C 1
ATOM 1556 O O . ASN A 1 190 ? -34.083 1.508 49.927 1.00 51.69 190 ASN A O 1
ATOM 1560 N N . ASP A 1 191 ? -33.329 3.027 51.421 1.00 50.22 191 ASP A N 1
ATOM 1561 C CA . ASP A 1 191 ? -33.146 4.204 50.541 1.00 50.22 191 ASP A CA 1
ATOM 1562 C C . ASP A 1 191 ? -32.015 4.005 49.497 1.00 50.22 191 ASP A C 1
ATOM 1564 O O . ASP A 1 191 ? -31.297 4.923 49.117 1.00 50.22 191 ASP A O 1
ATOM 1568 N N . VAL A 1 192 ? -31.777 2.769 49.059 1.00 52.88 192 VAL A N 1
ATOM 1569 C CA . VAL A 1 192 ? -30.621 2.375 48.245 1.00 52.88 192 VAL A CA 1
ATOM 1570 C C . VAL A 1 192 ? -30.802 2.734 46.772 1.00 52.88 192 VAL A C 1
ATOM 1572 O O . VAL A 1 192 ? -29.795 2.791 46.072 1.00 52.88 192 VAL A O 1
ATOM 1575 N N . ASP A 1 193 ? -32.025 3.009 46.310 1.00 51.34 193 ASP A N 1
ATOM 1576 C CA . ASP A 1 193 ? -32.303 3.341 44.905 1.00 51.34 193 ASP A CA 1
ATOM 1577 C C . ASP A 1 193 ? -31.750 4.716 44.482 1.00 51.34 193 ASP A C 1
ATOM 1579 O O . ASP A 1 193 ? -31.271 4.848 43.358 1.00 51.34 193 ASP A O 1
ATOM 1583 N N . SER A 1 194 ? -31.669 5.704 45.383 1.00 54.50 194 SER A N 1
ATOM 1584 C CA . SER A 1 194 ? -31.150 7.049 45.057 1.00 54.50 194 SER A CA 1
ATOM 1585 C C . SER A 1 194 ? -29.671 7.046 44.641 1.00 54.50 194 SER A C 1
ATOM 1587 O O . SER A 1 194 ? -29.296 7.677 43.657 1.00 54.50 194 SER A O 1
ATOM 1589 N N . ASN A 1 195 ? -28.833 6.250 45.313 1.00 57.25 195 ASN A N 1
ATOM 1590 C CA . ASN A 1 195 ? -27.406 6.125 44.984 1.00 57.25 195 ASN A CA 1
ATOM 1591 C C . ASN A 1 195 ? -27.149 5.449 43.618 1.00 57.25 195 ASN A C 1
ATOM 1593 O O . ASN A 1 195 ? -26.035 5.509 43.095 1.00 57.25 195 ASN A O 1
ATOM 1597 N N . VAL A 1 196 ? -28.134 4.740 43.053 1.00 58.59 196 VAL A N 1
ATOM 1598 C CA . VAL A 1 196 ? -27.968 4.001 41.788 1.00 58.59 196 VAL A CA 1
ATOM 1599 C C . VAL A 1 196 ? -28.180 4.909 40.583 1.00 58.59 196 VAL A C 1
ATOM 1601 O O . VAL A 1 196 ? -27.433 4.802 39.607 1.00 58.59 196 VAL A O 1
ATOM 1604 N N . ASP A 1 197 ? -29.147 5.816 40.667 1.00 63.94 197 ASP A N 1
ATOM 1605 C CA . ASP A 1 197 ? -29.409 6.796 39.614 1.00 63.94 197 ASP A CA 1
ATOM 1606 C C . ASP A 1 197 ? -28.287 7.842 39.534 1.00 63.94 197 ASP A C 1
ATOM 1608 O O . ASP A 1 197 ? -27.857 8.202 38.438 1.00 63.94 197 ASP A O 1
ATOM 1612 N N . GLU A 1 198 ? -27.712 8.236 40.676 1.00 68.44 198 GLU A N 1
ATOM 1613 C CA . GLU A 1 198 ? -26.543 9.126 40.732 1.00 68.44 198 GLU A CA 1
ATOM 1614 C C . GLU A 1 198 ? -25.306 8.530 40.035 1.00 68.44 198 GLU A C 1
ATOM 1616 O O . GLU A 1 198 ? -24.589 9.227 39.314 1.00 68.44 198 GLU A O 1
ATOM 1621 N N . ALA A 1 199 ? -25.051 7.227 40.199 1.00 68.19 199 ALA A N 1
ATOM 1622 C CA . ALA A 1 199 ? -23.919 6.556 39.556 1.00 68.19 199 ALA A CA 1
ATOM 1623 C C . ALA A 1 199 ? -24.077 6.484 38.027 1.00 68.19 199 ALA A C 1
ATOM 1625 O O . ALA A 1 199 ? -23.104 6.660 37.286 1.00 68.19 199 ALA A O 1
ATOM 1626 N N . HIS A 1 200 ? -25.303 6.259 37.545 1.00 71.38 200 HIS A N 1
ATOM 1627 C CA . HIS A 1 200 ? -25.607 6.247 36.113 1.00 71.38 200 HIS A CA 1
ATOM 1628 C C . HIS A 1 200 ? -25.477 7.648 35.497 1.00 71.38 200 HIS A C 1
ATOM 1630 O O . HIS A 1 200 ? -24.816 7.795 34.467 1.00 71.38 200 HIS A O 1
ATOM 1636 N N . GLN A 1 201 ? -25.982 8.683 36.174 1.00 74.25 201 GLN A N 1
ATOM 1637 C CA . GLN A 1 201 ? -25.824 10.081 35.754 1.00 74.25 201 GLN A CA 1
ATOM 1638 C C . GLN A 1 201 ? -24.347 10.514 35.724 1.00 74.25 201 GLN A C 1
ATOM 1640 O O . GLN A 1 201 ? -23.886 11.074 34.732 1.00 74.25 201 GLN A O 1
ATOM 1645 N N . ASN A 1 202 ? -23.560 10.158 36.743 1.00 78.06 202 ASN A N 1
ATOM 1646 C CA . ASN A 1 202 ? -22.117 10.436 36.796 1.00 78.06 202 ASN A CA 1
ATOM 1647 C C . ASN A 1 202 ? -21.348 9.745 35.651 1.00 78.06 202 ASN A C 1
ATOM 1649 O O . ASN A 1 202 ? -20.427 10.312 35.061 1.00 78.06 202 ASN A O 1
ATOM 1653 N N . PHE A 1 203 ? -21.742 8.518 35.292 1.00 77.31 203 PHE A N 1
ATOM 1654 C CA . PHE A 1 203 ? -21.187 7.832 34.125 1.00 77.31 203 PHE A CA 1
ATOM 1655 C C . PHE A 1 203 ? -21.522 8.552 32.814 1.00 77.31 203 PHE A C 1
ATOM 1657 O O . PHE A 1 203 ? -20.644 8.683 31.960 1.00 77.31 203 PHE A O 1
ATOM 1664 N N . GLU A 1 204 ? -22.757 9.036 32.653 1.00 75.25 204 GLU A N 1
ATOM 1665 C CA . GLU A 1 204 ? -23.146 9.820 31.477 1.00 75.25 204 GLU A CA 1
ATOM 1666 C C . GLU A 1 204 ? -22.354 11.121 31.347 1.00 75.25 204 GLU A C 1
ATOM 1668 O O . GLU A 1 204 ? -21.887 11.437 30.252 1.00 75.25 204 GLU A O 1
ATOM 1673 N N . GLU A 1 205 ? -22.176 11.861 32.440 1.00 79.00 205 GLU A N 1
ATOM 1674 C CA . GLU A 1 205 ? -21.423 13.118 32.436 1.00 79.00 205 GLU A CA 1
ATOM 1675 C C . GLU A 1 205 ? -19.959 12.898 32.041 1.00 79.00 205 GLU A C 1
ATOM 1677 O O . GLU A 1 205 ? -19.454 13.560 31.133 1.00 79.00 205 GLU A O 1
ATOM 1682 N N . LYS A 1 206 ? -19.299 11.894 32.629 1.00 78.31 206 LYS A N 1
ATOM 1683 C CA . LYS A 1 206 ? -17.908 11.542 32.290 1.00 78.31 206 LYS A CA 1
ATOM 1684 C C . LYS A 1 206 ? -17.750 11.027 30.862 1.00 78.31 206 LYS A C 1
ATOM 1686 O O . LYS A 1 206 ? -16.732 11.274 30.216 1.00 78.31 206 LYS A O 1
ATOM 1691 N N . LEU A 1 207 ? -18.749 10.308 30.347 1.00 74.19 207 LEU A N 1
ATOM 1692 C CA . LEU A 1 207 ? -18.782 9.908 28.941 1.00 74.19 207 LEU A CA 1
ATOM 1693 C C . LEU A 1 207 ? -18.877 11.125 28.019 1.00 74.19 207 LEU A C 1
ATOM 1695 O O . LEU A 1 207 ? -18.139 11.200 27.035 1.00 74.19 207 LEU A O 1
ATOM 1699 N N . LYS A 1 208 ? -19.766 12.074 28.334 1.00 75.44 208 LYS A N 1
ATOM 1700 C CA . LYS A 1 208 ? -19.927 13.319 27.571 1.00 75.44 208 LYS A CA 1
ATOM 1701 C C . LYS A 1 208 ? -18.646 14.149 27.581 1.00 75.44 208 LYS A C 1
ATOM 1703 O O . LYS A 1 208 ? -18.272 14.669 26.534 1.00 75.44 208 LYS A O 1
ATOM 1708 N N . GLU A 1 209 ? -17.930 14.199 28.701 1.00 77.88 209 GLU A N 1
ATOM 1709 C CA . GLU A 1 209 ? -16.633 14.877 28.799 1.00 77.88 209 GLU A CA 1
ATOM 1710 C C . GLU A 1 209 ? -15.599 14.271 27.830 1.00 77.88 209 GLU A C 1
ATOM 1712 O O . GLU A 1 209 ? -15.034 14.991 27.006 1.00 77.88 209 GLU A O 1
ATOM 1717 N N . ILE A 1 210 ? -15.436 12.940 27.823 1.00 73.56 210 ILE A N 1
ATOM 1718 C CA . ILE A 1 210 ? -14.536 12.234 26.886 1.00 73.56 210 ILE A CA 1
ATOM 1719 C C . ILE A 1 210 ? -14.904 12.489 25.424 1.00 73.56 210 ILE A C 1
ATOM 1721 O O . ILE A 1 210 ? -14.022 12.578 24.567 1.00 73.56 210 ILE A O 1
ATOM 1725 N N . LEU A 1 211 ? -16.201 12.568 25.132 1.00 65.69 211 LEU A N 1
ATOM 1726 C CA . LEU A 1 211 ? -16.714 12.827 23.791 1.00 65.69 211 LEU A CA 1
ATOM 1727 C C . LEU A 1 211 ? -16.503 14.290 23.365 1.00 65.69 211 LEU A C 1
ATOM 1729 O O . LEU A 1 211 ? -16.271 14.546 22.186 1.00 65.69 211 LEU A O 1
ATOM 1733 N N . SER A 1 212 ? -16.540 15.236 24.309 1.00 64.25 212 SER A N 1
ATOM 1734 C CA . SER A 1 212 ? -16.347 16.673 24.063 1.00 64.25 212 SER A CA 1
ATOM 1735 C C . SER A 1 212 ? -14.882 17.090 23.884 1.00 64.25 212 SER A C 1
ATOM 1737 O O . SER A 1 212 ? -14.602 18.073 23.201 1.00 64.25 212 SER A O 1
ATOM 1739 N N . ASP A 1 213 ? -13.940 16.309 24.421 1.00 60.59 213 ASP A N 1
ATOM 1740 C CA . ASP A 1 213 ? -12.490 16.527 24.283 1.00 60.59 213 ASP A CA 1
ATOM 1741 C C . ASP A 1 213 ? -11.975 16.189 22.856 1.00 60.59 213 ASP A C 1
ATOM 1743 O O . ASP A 1 213 ? -10.806 16.377 22.508 1.00 60.59 213 ASP A O 1
ATOM 1747 N N . GLY A 1 214 ? -12.858 15.676 21.988 1.00 53.22 214 GLY A N 1
ATOM 1748 C CA . GLY A 1 214 ? -12.578 15.302 20.607 1.00 53.22 214 GLY A CA 1
ATOM 1749 C C . GLY A 1 214 ? -12.992 16.361 19.581 1.00 53.22 214 GLY A C 1
ATOM 1750 O O . GLY A 1 214 ? -14.169 16.559 19.309 1.00 53.22 214 GLY A O 1
ATOM 1751 N N . GLN A 1 215 ? -12.025 16.980 18.896 1.00 46.75 215 GLN A N 1
ATOM 1752 C CA . GLN A 1 215 ? -12.256 17.955 17.808 1.00 46.75 215 GLN A CA 1
ATOM 1753 C C . GLN A 1 215 ? -12.861 17.360 16.506 1.00 46.75 215 GLN A C 1
ATOM 1755 O O . GLN A 1 215 ? -12.788 17.990 15.450 1.00 46.75 215 GLN A O 1
ATOM 1760 N N . ASN A 1 216 ? -13.420 16.143 16.519 1.00 51.12 216 ASN A N 1
ATOM 1761 C CA . ASN A 1 216 ? -13.935 15.478 15.318 1.00 51.12 216 ASN A CA 1
ATOM 1762 C C . ASN A 1 216 ? -15.464 15.553 15.231 1.00 51.12 216 ASN A C 1
ATOM 1764 O O . ASN A 1 216 ? -16.174 15.026 16.080 1.00 51.12 216 ASN A O 1
ATOM 1768 N N . THR A 1 217 ? -15.975 16.088 14.120 1.00 48.81 217 THR A N 1
ATOM 1769 C CA . THR A 1 217 ? -17.412 16.156 13.785 1.00 48.81 217 THR A CA 1
ATOM 1770 C C . THR A 1 217 ? -18.121 14.795 13.840 1.00 48.81 217 THR A C 1
ATOM 1772 O O . THR A 1 217 ? -19.305 14.731 14.145 1.00 48.81 217 THR A O 1
ATOM 1775 N N . ASN A 1 218 ? -17.391 13.696 13.618 1.00 54.94 218 ASN A N 1
ATOM 1776 C CA . ASN A 1 218 ? -17.919 12.330 13.716 1.00 54.94 218 ASN A CA 1
ATOM 1777 C C . ASN A 1 218 ? -18.206 11.884 15.166 1.00 54.94 218 ASN A C 1
ATOM 1779 O O . ASN A 1 218 ? -18.978 10.951 15.368 1.00 54.94 218 ASN A O 1
ATOM 1783 N N . GLU A 1 219 ? -17.575 12.504 16.170 1.00 53.59 219 GLU A N 1
ATOM 1784 C CA . GLU A 1 219 ? -17.841 12.226 17.592 1.00 53.59 219 GLU A CA 1
ATOM 1785 C C . GLU A 1 219 ? -19.099 12.957 18.080 1.00 53.59 219 GLU A C 1
ATOM 1787 O O . GLU A 1 219 ? -19.821 12.434 18.926 1.00 53.59 219 GLU A O 1
ATOM 1792 N N . LEU A 1 220 ? -19.439 14.091 17.459 1.00 49.53 220 LEU A N 1
ATOM 1793 C CA . LEU A 1 220 ? -20.697 14.803 17.692 1.00 49.53 220 LEU A CA 1
ATOM 1794 C C . LEU A 1 220 ? -21.911 14.033 17.133 1.00 49.53 220 LEU A C 1
ATOM 1796 O O . LEU A 1 220 ? -22.922 13.904 17.818 1.00 49.53 220 LEU A O 1
ATOM 1800 N N . ASP A 1 221 ? -21.784 13.429 15.945 1.00 55.22 221 ASP A N 1
ATOM 1801 C CA . ASP A 1 221 ? -22.784 12.481 15.413 1.00 55.22 221 ASP A CA 1
ATOM 1802 C C . ASP A 1 221 ? -22.947 11.247 16.321 1.00 55.22 221 ASP A C 1
ATOM 1804 O O . ASP A 1 221 ? -24.027 10.658 16.412 1.00 55.22 221 ASP A O 1
ATOM 1808 N N . MET A 1 222 ? -21.881 10.865 17.034 1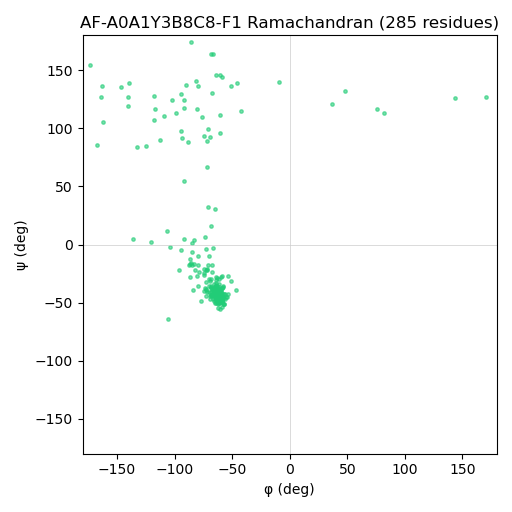.00 59.53 222 MET A N 1
ATOM 1809 C CA . MET A 1 222 ? -21.918 9.813 18.051 1.00 59.53 222 MET A CA 1
ATOM 1810 C C . MET A 1 222 ? -22.790 10.236 19.243 1.00 59.53 222 MET A C 1
ATOM 1812 O O . MET A 1 222 ? -23.578 9.423 19.717 1.00 59.53 222 MET A O 1
ATOM 1816 N N . LEU A 1 223 ? -22.710 11.503 19.677 1.00 54.59 223 LEU A N 1
ATOM 1817 C CA . LEU A 1 223 ? -23.562 12.088 20.725 1.00 54.59 223 LEU A CA 1
ATOM 1818 C C . LEU A 1 223 ? -25.047 12.041 20.350 1.00 54.59 223 LEU A C 1
ATOM 1820 O O . LEU A 1 223 ? -25.857 11.557 21.135 1.00 54.59 223 LEU A O 1
ATOM 1824 N N . ILE A 1 224 ? -25.385 12.450 19.123 1.00 56.38 224 ILE A N 1
ATOM 1825 C CA . ILE A 1 224 ? -26.761 12.399 18.598 1.00 56.38 224 ILE A CA 1
ATOM 1826 C C . ILE A 1 224 ? -27.282 10.958 18.616 1.00 56.38 224 ILE A C 1
ATOM 1828 O O . ILE A 1 224 ? -28.440 10.701 18.931 1.00 56.38 224 ILE A O 1
ATOM 1832 N N . PHE A 1 225 ? -26.419 9.989 18.324 1.00 51.78 225 PHE A N 1
ATOM 1833 C CA . PHE A 1 225 ? -26.765 8.576 18.363 1.00 51.78 225 PHE A CA 1
ATOM 1834 C C . PHE A 1 225 ? -26.893 8.006 19.798 1.00 51.78 225 PHE A C 1
ATOM 1836 O O . PHE A 1 225 ? -27.654 7.060 20.024 1.00 51.78 225 PHE A O 1
ATOM 1843 N N . PHE A 1 226 ? -26.209 8.589 20.789 1.00 49.38 226 PHE A N 1
ATOM 1844 C CA . PHE A 1 226 ? -26.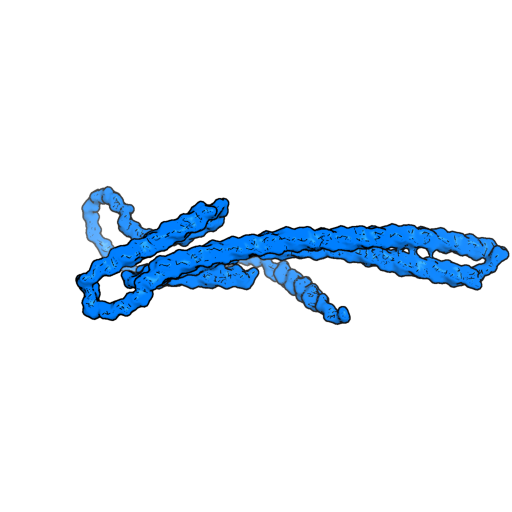455 8.303 22.207 1.00 49.38 226 PHE A CA 1
ATOM 1845 C C . PHE A 1 226 ? -27.773 8.918 22.699 1.00 49.38 226 PHE A C 1
ATOM 1847 O O . PHE A 1 226 ? -28.481 8.247 23.449 1.00 49.38 226 PHE A O 1
ATOM 1854 N N . GLU A 1 227 ? -28.116 10.124 22.240 1.00 49.44 227 GLU A N 1
ATOM 1855 C CA . GLU A 1 227 ? -29.313 10.888 22.633 1.00 49.44 227 GLU A CA 1
ATOM 1856 C C . GLU A 1 227 ? -30.597 10.489 21.895 1.00 49.44 227 GLU A C 1
ATOM 1858 O O . GLU A 1 227 ? -31.681 10.702 22.425 1.00 49.44 227 GLU A O 1
ATOM 1863 N N . ALA A 1 228 ? -30.509 9.863 20.716 1.00 45.88 228 ALA A N 1
ATOM 1864 C CA . ALA A 1 228 ? -31.657 9.391 19.933 1.00 45.88 228 ALA A CA 1
ATOM 1865 C C . ALA A 1 228 ? -32.381 8.170 20.548 1.00 45.88 228 ALA A C 1
ATOM 1867 O O . ALA A 1 228 ? -32.916 7.323 19.826 1.00 45.88 228 ALA A O 1
ATOM 1868 N N . ASP A 1 229 ? -32.415 8.066 21.879 1.00 48.03 229 ASP A N 1
ATOM 1869 C CA . ASP A 1 229 ? -33.480 7.330 22.544 1.00 48.03 229 ASP A CA 1
ATOM 1870 C C . ASP A 1 229 ? -34.799 8.010 22.172 1.00 48.03 229 ASP A C 1
ATOM 1872 O O . ASP A 1 229 ? -35.065 9.150 22.539 1.00 48.03 229 ASP A O 1
ATOM 1876 N N . TYR A 1 230 ? -35.615 7.307 21.391 1.00 42.19 230 TYR A N 1
ATOM 1877 C CA . TYR A 1 230 ? -36.990 7.691 21.115 1.00 42.19 230 TYR A CA 1
ATOM 1878 C C . TYR A 1 230 ? -37.734 7.725 22.458 1.00 42.19 230 TYR A C 1
ATOM 1880 O O . TYR A 1 230 ?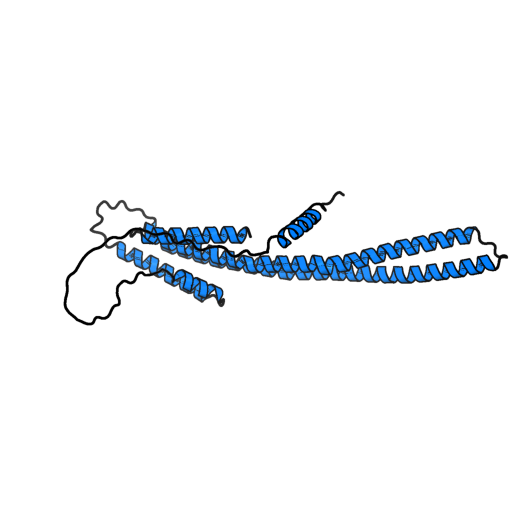 -38.144 6.685 22.975 1.00 42.19 230 TYR A O 1
ATOM 1888 N N . SER A 1 231 ? -37.849 8.902 23.069 1.00 40.62 231 SER A N 1
ATOM 1889 C CA . SER A 1 231 ? -38.777 9.122 24.166 1.00 40.62 231 SER A CA 1
ATOM 1890 C C . SER A 1 231 ? -40.162 9.238 23.547 1.00 40.62 231 SER A C 1
ATOM 1892 O O . SER A 1 231 ? -40.478 10.200 22.848 1.00 40.62 231 SER A O 1
ATOM 1894 N N . ASP A 1 232 ? -41.005 8.235 23.779 1.00 39.66 232 ASP A N 1
ATOM 1895 C CA . ASP A 1 232 ? -42.442 8.349 23.533 1.00 39.66 232 ASP A CA 1
ATOM 1896 C C . ASP A 1 232 ? -43.011 9.274 24.627 1.00 39.66 232 ASP A C 1
ATOM 1898 O O . ASP A 1 232 ? -43.697 8.845 25.553 1.00 39.66 232 ASP A O 1
ATOM 1902 N N . ASN A 1 233 ? -42.624 10.554 24.595 1.00 36.09 233 ASN A N 1
ATOM 1903 C CA . ASN A 1 233 ? -43.146 11.570 25.495 1.00 36.09 233 ASN A CA 1
ATOM 1904 C C . ASN A 1 233 ? -44.603 11.806 25.102 1.00 36.09 233 ASN A C 1
ATOM 1906 O O . ASN A 1 233 ? -44.917 12.614 24.230 1.00 36.09 233 ASN A O 1
ATOM 1910 N N . LYS A 1 234 ? -45.501 11.075 25.760 1.00 39.00 234 LYS A N 1
ATOM 1911 C CA . LYS A 1 234 ? -46.950 11.258 25.651 1.00 39.00 234 LYS A CA 1
ATOM 1912 C C . LYS A 1 234 ? -47.481 12.503 26.354 1.00 39.00 234 LYS A C 1
ATOM 1914 O O . LYS A 1 234 ? -48.689 12.703 26.348 1.00 39.00 234 LYS A O 1
ATOM 1919 N N . ASP A 1 235 ? -46.615 13.364 26.869 1.00 41.38 235 ASP A N 1
ATOM 1920 C CA . ASP A 1 235 ? -47.028 14.540 27.619 1.00 41.38 235 ASP A CA 1
ATOM 1921 C C . ASP A 1 235 ? -46.428 15.803 27.005 1.00 41.38 235 ASP A C 1
ATOM 1923 O O . ASP A 1 235 ? -45.377 16.266 27.429 1.00 41.38 235 ASP A O 1
ATOM 1927 N N . MET A 1 236 ? -47.107 16.337 25.984 1.00 35.22 236 MET A N 1
ATOM 1928 C CA . MET A 1 236 ? -47.299 17.778 25.756 1.00 35.22 236 MET A CA 1
ATOM 1929 C C . MET A 1 236 ? -48.384 17.985 24.689 1.00 35.22 236 MET A C 1
ATOM 1931 O O . MET A 1 236 ? -48.102 18.158 23.506 1.00 35.22 236 MET A O 1
ATOM 1935 N N . ILE A 1 237 ? -49.645 18.004 25.120 1.00 33.31 237 ILE A N 1
ATOM 1936 C CA . ILE A 1 237 ? -50.683 18.786 24.440 1.00 33.31 237 ILE A CA 1
ATOM 1937 C C . ILE A 1 237 ? -51.169 19.825 25.460 1.00 33.31 237 ILE A C 1
ATOM 1939 O O . ILE A 1 237 ? -51.832 19.443 26.425 1.00 33.31 237 ILE A O 1
ATOM 1943 N N . PRO A 1 238 ? -50.832 21.118 25.306 1.00 34.97 238 PRO A N 1
ATOM 1944 C CA . PRO A 1 238 ? -51.515 22.191 26.019 1.00 34.97 238 PRO A CA 1
ATOM 1945 C C . PRO A 1 238 ? -52.952 22.278 25.497 1.00 34.97 238 PRO A C 1
ATOM 1947 O O . PRO A 1 238 ? -53.170 22.246 24.286 1.00 34.97 238 PRO A O 1
ATOM 1950 N N . GLY A 1 239 ? -53.912 22.297 26.418 1.00 29.91 239 GLY A N 1
ATOM 1951 C CA . GLY A 1 239 ? -55.323 22.091 26.121 1.00 29.91 239 GLY A CA 1
ATOM 1952 C C . GLY A 1 239 ? -55.998 23.195 25.312 1.00 29.91 239 GLY A C 1
ATOM 1953 O O . GLY A 1 239 ? -55.525 24.324 25.245 1.00 29.91 239 GLY A O 1
ATOM 1954 N N . ASP A 1 240 ? -57.157 22.830 24.772 1.00 28.38 240 ASP A N 1
ATOM 1955 C CA . ASP A 1 240 ? -58.316 23.712 24.717 1.00 28.38 240 ASP A CA 1
ATOM 1956 C C . ASP A 1 240 ? -59.586 22.855 24.844 1.00 28.38 240 ASP A C 1
ATOM 1958 O O . ASP A 1 240 ? -59.680 21.760 24.277 1.00 28.38 240 ASP A O 1
ATOM 1962 N N . ASP A 1 241 ? -60.510 23.345 25.667 1.00 32.69 241 ASP A N 1
ATOM 1963 C CA . ASP A 1 241 ? -61.864 22.838 25.885 1.00 32.69 241 ASP A CA 1
ATOM 1964 C C . ASP A 1 241 ? -62.614 22.655 24.552 1.00 32.69 241 ASP A C 1
ATOM 1966 O O . ASP A 1 241 ? -62.604 23.555 23.720 1.00 32.69 241 ASP A O 1
ATOM 1970 N N . ASP A 1 242 ? -63.333 21.540 24.366 1.00 29.73 242 ASP A N 1
ATOM 1971 C CA . ASP A 1 242 ? -64.800 21.622 24.329 1.00 29.73 242 ASP A CA 1
ATOM 1972 C C . ASP A 1 242 ? -65.521 20.263 24.275 1.00 29.73 242 ASP A C 1
ATOM 1974 O O . ASP A 1 242 ? -65.026 19.226 23.832 1.00 29.73 242 ASP A O 1
ATOM 1978 N N . ASN A 1 243 ? -66.753 20.322 24.765 1.00 30.00 243 ASN A N 1
ATOM 1979 C CA . ASN A 1 243 ? -67.682 19.241 25.052 1.00 30.00 243 ASN A CA 1
ATOM 1980 C C . ASN A 1 243 ? -68.222 18.455 23.835 1.00 30.00 243 ASN A C 1
ATOM 1982 O O . ASN A 1 243 ? -68.336 18.948 22.718 1.00 30.00 243 ASN A O 1
ATOM 1986 N N . ASN A 1 244 ? -68.790 17.288 24.175 1.00 26.73 244 ASN A N 1
ATOM 1987 C CA . ASN A 1 244 ? -69.797 16.494 23.453 1.00 26.73 244 ASN A CA 1
ATOM 1988 C C . ASN A 1 244 ? -69.355 15.553 22.312 1.00 26.73 244 ASN A C 1
ATOM 1990 O O . ASN A 1 244 ? -69.116 15.947 21.177 1.00 26.73 244 ASN A O 1
ATOM 1994 N N . ASN A 1 245 ? -69.533 14.250 22.574 1.00 27.83 245 ASN A N 1
ATOM 1995 C CA . ASN A 1 245 ? -70.595 13.400 21.999 1.00 27.83 245 ASN A CA 1
ATOM 1996 C C . ASN A 1 245 ? -70.109 11.960 21.723 1.00 27.83 245 ASN A C 1
ATOM 1998 O O . ASN A 1 245 ? -69.137 11.704 21.018 1.00 27.83 245 ASN A O 1
ATOM 2002 N N . LYS A 1 246 ? -70.858 10.996 22.268 1.00 31.09 246 LYS A N 1
ATOM 2003 C CA . LYS A 1 246 ? -70.758 9.550 22.013 1.00 31.09 246 LYS A CA 1
ATOM 2004 C C . LYS A 1 246 ? -70.643 9.241 20.511 1.00 31.09 246 LYS A C 1
ATOM 2006 O O . LYS A 1 246 ? -71.508 9.683 19.758 1.00 31.09 246 LYS A O 1
ATOM 2011 N N . LYS A 1 247 ? -69.776 8.287 20.128 1.00 27.72 247 LYS A N 1
ATOM 2012 C CA . LYS A 1 247 ? -70.178 6.977 19.547 1.00 27.72 247 LYS A CA 1
ATOM 2013 C C . LYS A 1 247 ? -69.003 6.153 18.976 1.00 27.72 247 LYS A C 1
ATOM 2015 O O . LYS A 1 247 ? -68.367 6.549 18.015 1.00 27.72 247 LYS A O 1
ATOM 2020 N N . ARG A 1 248 ? -68.956 4.904 19.464 1.00 25.80 248 ARG A N 1
ATOM 2021 C CA . ARG A 1 248 ? -68.822 3.623 18.728 1.00 25.80 248 ARG A CA 1
ATOM 2022 C C . ARG A 1 248 ? -67.456 3.215 18.147 1.00 25.80 248 ARG A C 1
ATOM 2024 O O . ARG A 1 248 ? -66.978 3.760 17.165 1.00 25.80 248 ARG A O 1
ATOM 2031 N N . TYR A 1 249 ? -66.968 2.099 18.705 1.00 26.59 249 TYR A N 1
ATOM 2032 C CA . TYR A 1 249 ? -66.376 0.930 18.034 1.00 26.59 249 TYR A CA 1
ATOM 2033 C C . TYR A 1 249 ? -66.503 0.903 16.504 1.00 26.59 249 TYR A C 1
ATOM 2035 O O . TYR A 1 249 ? -67.616 1.075 16.019 1.00 26.59 249 TYR A O 1
ATOM 2043 N N . VAL A 1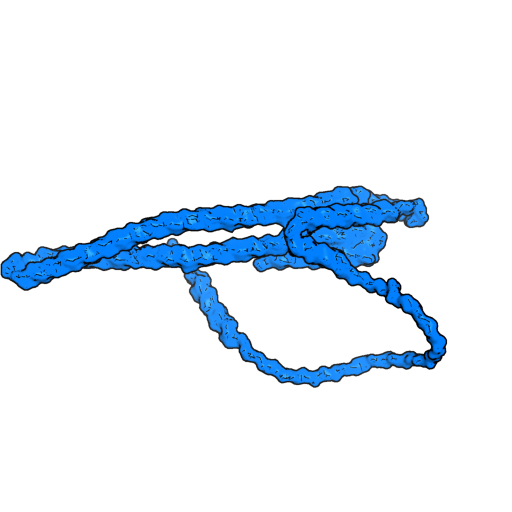 250 ? -65.442 0.469 15.805 1.00 27.34 250 VAL A N 1
ATOM 2044 C CA . VAL A 1 250 ? -65.447 -0.739 14.946 1.00 27.34 250 VAL A CA 1
ATOM 2045 C C . VAL A 1 250 ? -64.004 -1.175 14.618 1.00 27.34 250 VAL A C 1
ATOM 2047 O O . VAL A 1 250 ? -63.187 -0.421 14.103 1.00 27.34 250 VAL A O 1
ATOM 2050 N N . SER A 1 251 ? -63.736 -2.448 14.903 1.00 31.39 251 SER A N 1
ATOM 2051 C CA . SER A 1 251 ? -62.643 -3.299 14.421 1.00 31.39 251 SER A CA 1
ATOM 2052 C C . SER A 1 251 ? -62.644 -3.484 12.895 1.00 31.39 251 SER A C 1
ATOM 2054 O O . SER A 1 251 ? -63.712 -3.695 12.325 1.00 31.39 251 SER A O 1
ATOM 2056 N N . GLY A 1 252 ? -61.485 -3.589 12.234 1.00 25.69 252 GLY A N 1
ATOM 2057 C CA . GLY A 1 252 ? -61.471 -3.933 10.803 1.00 25.69 252 GLY A CA 1
ATOM 2058 C C . GLY A 1 252 ? -60.141 -4.430 10.239 1.00 25.69 252 GLY A C 1
ATOM 2059 O O . GLY A 1 252 ? -59.232 -3.657 9.977 1.00 25.69 252 GLY A O 1
ATOM 2060 N N . ARG A 1 253 ? -60.066 -5.742 10.001 1.00 26.83 253 ARG A N 1
ATOM 2061 C CA . ARG A 1 253 ? -59.008 -6.486 9.292 1.00 26.83 253 ARG A CA 1
ATOM 2062 C C . ARG A 1 253 ? -58.873 -6.099 7.804 1.00 26.83 253 ARG A C 1
ATOM 2064 O O . ARG A 1 253 ? -59.880 -5.996 7.120 1.00 26.83 253 ARG A O 1
ATOM 2071 N N . ARG A 1 254 ? -57.613 -6.144 7.329 1.00 30.42 254 ARG A N 1
ATOM 2072 C CA . ARG A 1 254 ? -57.070 -6.545 5.998 1.00 30.42 254 ARG A CA 1
ATOM 2073 C C . ARG A 1 254 ? -57.705 -5.983 4.710 1.00 30.42 254 ARG A C 1
ATOM 2075 O O . ARG A 1 254 ? -58.849 -6.296 4.407 1.00 30.42 254 ARG A O 1
ATOM 2082 N N . ARG A 1 255 ? -56.843 -5.502 3.795 1.00 26.78 255 ARG A N 1
ATOM 2083 C CA . ARG A 1 255 ? -56.778 -6.022 2.407 1.00 26.78 255 ARG A CA 1
ATOM 2084 C C . ARG A 1 255 ? -55.490 -5.654 1.656 1.00 26.78 255 ARG A C 1
ATOM 2086 O O . ARG A 1 255 ? -55.042 -4.517 1.685 1.00 26.78 255 ARG A O 1
ATOM 2093 N N . ASN A 1 256 ? -54.958 -6.665 0.965 1.00 28.38 256 ASN A N 1
ATOM 2094 C CA . ASN A 1 256 ? -53.945 -6.592 -0.087 1.00 28.38 256 ASN A CA 1
ATOM 2095 C C . ASN A 1 256 ? -54.410 -5.723 -1.265 1.00 28.38 256 ASN A C 1
ATOM 2097 O O . ASN A 1 256 ?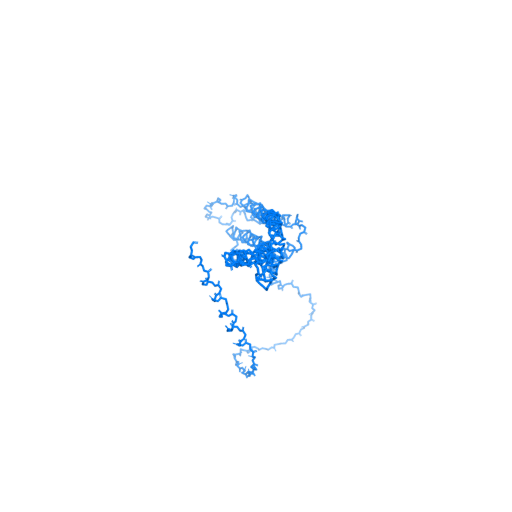 -55.561 -5.831 -1.690 1.00 28.38 256 ASN A O 1
ATOM 2101 N N . GLY A 1 257 ? -53.465 -4.999 -1.865 1.00 25.73 257 GLY A N 1
ATOM 2102 C CA . GLY A 1 257 ? -53.570 -4.386 -3.187 1.00 25.73 257 GLY A CA 1
ATOM 2103 C C . GLY A 1 257 ? -52.236 -4.522 -3.921 1.00 25.73 257 GLY A C 1
ATOM 2104 O O . GLY A 1 257 ? -51.204 -4.078 -3.438 1.00 25.73 257 GLY A O 1
ATOM 2105 N N . ASN A 1 258 ? -52.277 -5.205 -5.058 1.00 24.62 258 ASN A N 1
ATOM 2106 C CA . ASN A 1 258 ? -51.166 -5.629 -5.903 1.00 24.62 258 ASN A CA 1
ATOM 2107 C C . ASN A 1 258 ? -50.946 -4.578 -7.012 1.00 24.62 258 ASN A C 1
ATOM 2109 O O . ASN A 1 258 ? -51.915 -4.265 -7.701 1.00 24.62 258 ASN A O 1
ATOM 2113 N N . VAL A 1 259 ? -49.724 -4.072 -7.243 1.00 29.83 259 VAL A N 1
ATOM 2114 C CA . VAL A 1 259 ? -49.383 -3.303 -8.464 1.00 29.83 259 VAL A CA 1
ATOM 2115 C C . VAL A 1 259 ? -47.993 -3.686 -8.991 1.00 29.83 259 VAL A C 1
ATOM 2117 O O . VAL A 1 259 ? -47.053 -3.939 -8.245 1.00 29.83 259 VAL A O 1
ATOM 2120 N N . LYS A 1 260 ? -47.935 -3.787 -10.321 1.00 28.12 260 LYS A N 1
ATOM 2121 C CA . LYS A 1 260 ? -46.962 -4.458 -11.185 1.00 28.12 260 LYS A CA 1
ATOM 2122 C C . LYS A 1 260 ? -45.677 -3.653 -11.460 1.00 28.12 260 LYS A C 1
ATOM 2124 O O . LYS A 1 260 ? -45.735 -2.474 -11.768 1.00 28.12 260 LYS A O 1
ATOM 2129 N N . ASN A 1 261 ? -44.564 -4.390 -11.476 1.00 25.81 261 ASN A N 1
ATOM 2130 C CA . ASN A 1 261 ? -43.487 -4.486 -12.482 1.00 25.81 261 ASN A CA 1
ATOM 2131 C C . ASN A 1 261 ? -43.007 -3.239 -13.271 1.00 25.81 261 ASN A C 1
ATOM 2133 O O . ASN A 1 261 ? -43.709 -2.731 -14.141 1.00 25.81 261 ASN A O 1
ATOM 2137 N N . SER A 1 262 ? -41.712 -2.924 -13.127 1.00 26.55 262 SER A N 1
ATOM 2138 C CA . SER A 1 262 ? -40.872 -2.267 -14.142 1.00 26.55 262 SER A CA 1
ATOM 2139 C C . SER A 1 262 ? -39.466 -2.895 -14.126 1.00 26.55 262 SER A C 1
ATOM 2141 O O . SER A 1 262 ? -38.852 -3.047 -13.071 1.00 26.55 262 SER A O 1
ATOM 2143 N N . LYS A 1 263 ? -39.001 -3.339 -15.302 1.00 29.98 263 LYS A N 1
ATOM 2144 C CA . LYS A 1 263 ? -37.761 -4.099 -15.547 1.00 29.98 263 LYS A CA 1
ATOM 2145 C C . LYS A 1 263 ? -36.541 -3.167 -15.561 1.00 29.98 263 LYS A C 1
ATOM 2147 O O . LYS A 1 263 ? -36.573 -2.142 -16.229 1.00 29.98 263 LYS A O 1
ATOM 2152 N N . ASN A 1 264 ? -35.445 -3.573 -14.915 1.00 28.84 264 ASN A N 1
ATOM 2153 C CA . ASN A 1 264 ? -34.172 -2.842 -14.879 1.00 28.84 264 ASN A CA 1
ATOM 2154 C C . ASN A 1 264 ? -33.048 -3.685 -15.538 1.00 28.84 264 ASN A C 1
ATOM 2156 O O . ASN A 1 264 ? -32.880 -4.844 -15.148 1.00 28.84 264 ASN A O 1
ATOM 2160 N N . PRO A 1 265 ? -32.265 -3.173 -16.510 1.00 34.38 265 PRO A N 1
ATOM 2161 C CA . PRO A 1 265 ? -31.175 -3.915 -17.141 1.00 34.38 265 PRO A CA 1
ATOM 2162 C C . PRO A 1 265 ? -29.838 -3.601 -16.447 1.00 34.38 265 PRO A C 1
ATOM 2164 O O . PRO A 1 265 ? -29.208 -2.593 -16.742 1.00 34.38 265 PRO A O 1
ATOM 2167 N N . LYS A 1 266 ? -29.384 -4.454 -15.516 1.00 34.44 266 LYS A N 1
ATOM 2168 C CA . LYS A 1 266 ? -28.044 -4.327 -14.885 1.00 34.44 266 LYS A CA 1
ATOM 2169 C C . LYS A 1 266 ? -27.251 -5.636 -14.739 1.00 34.44 266 LYS A C 1
ATOM 2171 O O . LYS A 1 266 ? -26.145 -5.628 -14.213 1.00 34.44 266 LYS A O 1
ATOM 2176 N N . ASN A 1 267 ? -27.751 -6.757 -15.264 1.00 35.97 267 ASN A N 1
ATOM 2177 C CA . ASN A 1 267 ? -27.153 -8.077 -15.005 1.00 35.97 267 ASN A CA 1
ATOM 2178 C C . ASN A 1 267 ? -26.091 -8.564 -16.008 1.00 35.97 267 ASN A C 1
ATOM 2180 O O . ASN A 1 267 ? -25.610 -9.681 -15.854 1.00 35.97 267 ASN A O 1
ATOM 2184 N N . LYS A 1 268 ? -25.674 -7.764 -17.000 1.00 35.69 268 LYS A N 1
ATOM 2185 C CA . LYS A 1 268 ? -24.590 -8.166 -17.925 1.00 35.69 268 LYS A CA 1
ATOM 2186 C C . LYS A 1 268 ? -23.197 -7.640 -17.556 1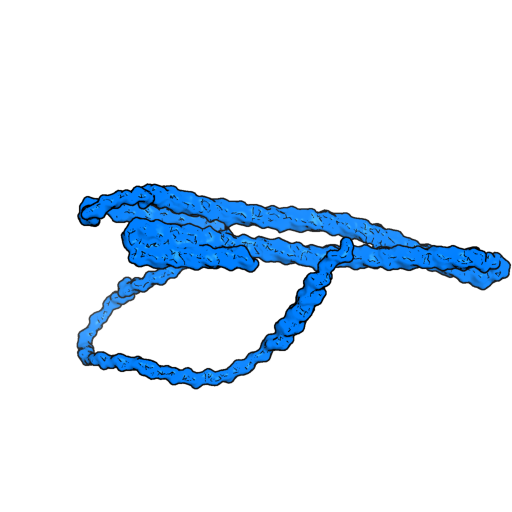.00 35.69 268 LYS A C 1
ATOM 2188 O O . LYS A 1 268 ? -22.215 -8.276 -17.908 1.00 35.69 268 LYS A O 1
ATOM 2193 N N . GLU A 1 269 ? -23.082 -6.563 -16.777 1.00 35.91 269 GLU A N 1
ATOM 2194 C CA . GLU A 1 269 ? -21.768 -5.995 -16.409 1.00 35.91 269 GLU A CA 1
ATOM 2195 C C . GLU A 1 269 ? -21.109 -6.644 -15.181 1.00 35.91 269 GLU A C 1
ATOM 2197 O O . GLU A 1 269 ? -19.909 -6.472 -14.960 1.00 35.91 269 GLU A O 1
ATOM 2202 N N . MET A 1 270 ? -21.864 -7.397 -14.373 1.00 40.41 270 MET A N 1
ATOM 2203 C CA . MET A 1 270 ? -21.313 -8.119 -13.216 1.00 40.41 270 MET A CA 1
ATOM 2204 C C . MET A 1 270 ? -20.728 -9.491 -13.573 1.00 40.41 270 MET A C 1
ATOM 2206 O O . MET A 1 270 ? -19.959 -10.032 -12.781 1.00 40.41 270 MET A O 1
ATOM 2210 N N . ALA A 1 271 ? -21.068 -10.047 -14.741 1.00 39.81 271 ALA A N 1
ATOM 2211 C CA . ALA A 1 271 ? -20.530 -11.329 -15.193 1.00 39.81 271 ALA A CA 1
ATOM 2212 C C . ALA A 1 271 ? -19.089 -11.178 -15.717 1.00 39.81 271 ALA A C 1
ATOM 2214 O O . ALA A 1 271 ? -18.198 -11.852 -15.210 1.00 39.81 271 ALA A O 1
ATOM 2215 N N . ASN A 1 272 ? -18.825 -10.197 -16.594 1.00 40.72 272 ASN A N 1
ATOM 2216 C CA . ASN A 1 272 ? -17.474 -9.969 -17.135 1.00 40.72 272 ASN A CA 1
ATOM 2217 C C . ASN A 1 272 ? -16.448 -9.573 -16.062 1.00 40.72 272 ASN A C 1
ATOM 2219 O O . ASN A 1 272 ? -15.310 -10.028 -16.092 1.00 40.72 272 ASN A O 1
ATOM 2223 N N . ARG A 1 273 ? -16.855 -8.795 -15.049 1.00 40.22 273 ARG A N 1
ATOM 2224 C CA . ARG A 1 273 ? -15.953 -8.395 -13.952 1.00 40.22 273 ARG A CA 1
ATOM 2225 C C . ARG A 1 273 ? -15.580 -9.537 -13.002 1.00 40.22 273 ARG A C 1
ATOM 2227 O O . ARG A 1 273 ? -14.622 -9.403 -12.242 1.00 40.22 273 ARG A O 1
ATOM 2234 N N . LYS A 1 274 ? -16.333 -10.641 -12.998 1.00 45.09 274 LYS A N 1
ATOM 2235 C CA . LYS A 1 274 ? -16.011 -11.820 -12.180 1.00 45.09 274 LYS A CA 1
ATOM 2236 C C . LYS A 1 274 ? -15.052 -12.777 -12.888 1.00 45.09 274 LYS A C 1
ATOM 2238 O O . LYS A 1 274 ? -14.280 -13.429 -12.193 1.00 45.09 274 LYS A O 1
ATOM 2243 N N . GLU A 1 275 ? -15.051 -12.826 -14.219 1.00 43.03 275 GLU A N 1
ATOM 2244 C CA . GLU A 1 275 ? -14.090 -13.638 -14.981 1.00 43.03 275 GLU A CA 1
ATOM 2245 C C . GLU A 1 275 ? -12.686 -13.017 -14.995 1.00 43.03 275 GLU A C 1
ATOM 2247 O O . GLU A 1 275 ? -11.714 -13.729 -14.749 1.00 43.03 275 GLU A O 1
ATOM 2252 N N . GLU A 1 276 ? -12.562 -11.692 -15.133 1.00 40.97 276 GLU A N 1
ATOM 2253 C CA . GLU A 1 276 ? -11.251 -11.013 -15.099 1.00 40.97 276 GLU A CA 1
ATOM 2254 C C . GLU A 1 276 ? -10.548 -11.126 -13.736 1.00 40.97 276 GLU A C 1
ATOM 2256 O O . GLU A 1 276 ? -9.336 -11.319 -13.667 1.00 40.97 276 GLU A O 1
ATOM 2261 N N . ASN A 1 277 ? -11.302 -11.082 -12.632 1.00 42.38 277 ASN A N 1
ATOM 2262 C CA . ASN A 1 277 ? -10.727 -11.214 -11.289 1.00 42.38 277 ASN A CA 1
ATOM 2263 C C . ASN A 1 277 ? -10.303 -12.649 -10.948 1.00 42.38 277 ASN A C 1
ATOM 2265 O O . ASN A 1 277 ? -9.479 -12.839 -10.056 1.00 42.38 277 ASN A O 1
ATOM 2269 N N . LYS A 1 278 ? -10.847 -13.657 -11.640 1.00 42.12 278 LYS A N 1
ATOM 2270 C CA . LYS A 1 278 ? -10.458 -15.056 -11.432 1.00 42.12 278 LYS A CA 1
ATOM 2271 C C . LYS A 1 278 ? -9.148 -15.380 -12.155 1.00 42.12 278 LYS A C 1
ATOM 2273 O O . LYS A 1 278 ? -8.310 -16.063 -11.585 1.00 42.12 278 LYS A O 1
ATOM 2278 N N . ALA A 1 279 ? -8.924 -14.798 -13.335 1.00 45.25 279 ALA A N 1
ATOM 2279 C CA . ALA A 1 279 ? -7.686 -14.975 -14.098 1.00 45.25 279 ALA A CA 1
ATOM 2280 C C . ALA A 1 279 ? -6.443 -14.339 -13.434 1.00 45.25 279 ALA A C 1
ATOM 2282 O O . ALA A 1 279 ? -5.325 -14.776 -13.687 1.00 45.25 279 ALA A O 1
ATOM 2283 N N . LEU A 1 280 ? -6.620 -13.333 -12.568 1.00 45.62 280 LEU A N 1
ATOM 2284 C CA . LEU A 1 280 ? -5.516 -12.653 -11.870 1.00 45.62 280 LEU A CA 1
ATOM 2285 C C . LEU A 1 280 ? -5.079 -13.331 -10.560 1.00 45.62 280 LEU A C 1
ATOM 2287 O O . LEU A 1 280 ? -3.996 -13.036 -10.062 1.00 45.62 280 LEU A O 1
ATOM 2291 N N . LEU A 1 281 ? -5.899 -14.226 -9.998 1.00 43.66 281 LEU A N 1
ATOM 2292 C CA . LEU A 1 281 ? -5.578 -14.964 -8.768 1.00 43.66 281 LEU A CA 1
ATOM 2293 C C . LEU A 1 281 ? -4.795 -16.262 -9.023 1.00 43.66 281 LEU A C 1
ATOM 2295 O O . LEU A 1 281 ? -4.147 -16.755 -8.103 1.00 43.66 281 LEU A O 1
ATOM 2299 N N . ASP A 1 282 ? -4.802 -16.772 -10.258 1.00 39.94 282 ASP A N 1
ATOM 2300 C CA . ASP A 1 282 ? -4.083 -17.996 -10.643 1.00 39.94 282 ASP A CA 1
ATOM 2301 C C . ASP A 1 282 ? -2.604 -17.744 -11.011 1.00 39.94 282 ASP A C 1
ATOM 2303 O O . ASP A 1 282 ? -1.871 -18.679 -11.317 1.00 39.94 282 ASP A O 1
ATOM 2307 N N . PHE A 1 283 ? -2.120 -16.498 -10.924 1.00 40.91 283 PHE A N 1
ATOM 2308 C CA . PHE A 1 283 ? -0.706 -16.154 -11.127 1.00 40.91 283 PHE A CA 1
ATOM 2309 C C . PHE A 1 283 ? 0.065 -16.168 -9.794 1.00 40.91 283 PHE A C 1
ATOM 2311 O O . PHE A 1 283 ? 0.674 -15.181 -9.383 1.00 40.91 283 PHE A O 1
ATOM 2318 N N . ASN A 1 284 ? -0.013 -17.293 -9.078 1.00 38.97 284 ASN A N 1
ATOM 2319 C CA . ASN A 1 284 ? 0.823 -17.557 -7.910 1.00 38.97 284 ASN A CA 1
ATOM 2320 C C . ASN A 1 284 ? 2.115 -18.271 -8.328 1.00 38.97 284 ASN A C 1
ATOM 2322 O O . ASN A 1 284 ? 2.109 -19.182 -9.148 1.00 38.97 284 ASN A O 1
ATOM 2326 N N . PHE A 1 285 ? 3.208 -17.808 -7.729 1.00 42.41 285 PHE A N 1
ATOM 2327 C CA . PHE A 1 285 ? 4.591 -18.250 -7.870 1.00 42.41 285 PHE A CA 1
ATOM 2328 C C . PHE A 1 285 ? 4.772 -19.780 -7.901 1.00 42.41 285 PHE A C 1
ATOM 2330 O O . PHE A 1 285 ? 4.633 -20.443 -6.876 1.00 42.41 285 PHE A O 1
ATOM 2337 N N . GLU A 1 286 ? 5.223 -20.301 -9.042 1.00 36.53 286 GLU A N 1
ATOM 2338 C CA . GLU A 1 286 ? 6.104 -21.471 -9.110 1.00 36.53 286 GLU A CA 1
ATOM 2339 C C . GLU A 1 286 ? 7.475 -21.017 -9.627 1.00 36.53 286 GLU A C 1
ATOM 2341 O O . GLU A 1 286 ? 7.701 -20.921 -10.832 1.00 36.53 286 GLU A O 1
ATOM 2346 N N . THR A 1 287 ? 8.355 -20.636 -8.697 1.00 39.25 287 THR A N 1
ATOM 2347 C CA . THR A 1 287 ? 9.801 -20.946 -8.578 1.00 39.25 287 THR A CA 1
ATOM 2348 C C . THR A 1 287 ? 10.456 -20.026 -7.556 1.00 39.25 287 THR A C 1
ATOM 2350 O O . THR A 1 287 ? 10.221 -18.798 -7.603 1.00 39.25 287 THR A O 1
#

Secondary structure (DSSP, 8-state):
-HHHHHHHHHHHHHHHHHHHHHH--SHHHHHHHHHHHHHHHHHHHHHHHHHHHHHHHHHHHHIIIIIIHHHHHHHHHHHHHHHHHHHHHHHHHHHHHT--TT-HHHHHHHHHHHHHHHHHHHHHHHHHHHHHHHHHHHHHHHHHHHHHHHHHHHHHHHHHHHHHHHHHHHHHHHHGGGG-----S-TTS-TTSHHHHHHHHHHHHHHHHHHHT---HHHHHHHHHHH---------------------------------------SSHHHHHHHHHHHTTS-----

Mean predicted aligned error: 16.16 Å

Nearest PDB structures (foldseek):
  1i4d-assembly1_A  TM=8.872E-01  e=3.039E-03  Homo sapiens
  4nqi-assembly1_B  TM=6.200E-01  e=2.529E-02  Dictyostelium discoideum
  7aal-assembly1_B  TM=3.144E-01  e=1.289E-03  Homo sapiens
  7aan-assembly1_B  TM=3.125E-01  e=1.577E-03  Homo sapiens
  4nqi-assembly1_A  TM=3.301E-01  e=3.983E-02  Dictyostelium discoideum

pLDDT: mean 74.37, std 24.72, range [24.62, 98.56]

InterPro domains:
  IPR010504 Arfaptin homology (AH) domain [PF06456] (2-168)
  IPR010504 Arfaptin homology (AH) domain [PS50870] (1-173)
  IPR010504 Arfaptin homology (AH) domain [SM01015] (1-168)
  IPR024114 Islet cell autoantigen 1/Ica1-like [PTHR10164] (2-271)
  IPR027267 AH/BAR domain superfamily [G3DSA:1.20.1270.60] (1-169)
  IPR027267 AH/BAR domain superfamily [SSF103657] (2-168)

Sequence (287 aa):
DRVCALAQEECILGRFLRECGKHDTTKAGNLMSGSGKTFLFAGHQFIMLRNVLIRSFRDVQTFQYRAVTDTFDTVEQMEKSRTGYRAALLWMKDVSQKLDPDAYMQMDKFKKIQNHVREKKKTFEKLKIDTIQKIDLLSASRCNLFNNILLSYQNMLKSVWGKTTKTMNIFVDTFKSHLNYQFTMLKELNDVDSNVDEAHQNFEEKLKEILSDGQNTNELDMLIFFEADYSDNKDMIPGDDDNNNKKRYVSGRRRNGNVKNSKNPKNKEMANRKEENKALLDFNFET